Protein AF-A0A3P8SGK4-F1 (afdb_monomer)

Mean predicted aligned error: 14.38 Å

Nearest PDB structures (foldseek):
  2q98-assembly1_A  TM=7.853E-01  e=1.158E-07  Homo sapiens
  3nce-assembly1_A  TM=8.113E-01  e=1.775E-07  Homo sapiens
  1rw5-assembly1_A  TM=7.456E-01  e=7.557E-08  Homo sapiens
  7zg0-assembly1_A  TM=7.567E-01  e=1.637E-02  Mus musculus
  8d85-assembly1_D  TM=6.213E-01  e=1.754E-01  Homo sapiens

Sequence (255 aa):
MKQGKEAKTYIILKYREELGWLNYIFFSLSVWFAVLTLVYLNFSMRAGTVPICGYGQAECQVPSLADLFDRVIQQSSRMHGISSDLHSQFEQYFFPNKNLIGKRKCHTYGILTPDDKENAQRLGREELTEVILMLLGAWSDPLSQLYWSMSQDQNQDFNHYTSNKALEITDMVHELRDGVTKMAEKMKLEGVLGNTVGYVSPESLVPSSAFSFYKRGELDSVDHHDLLYCLRRDSNKVKNYLRILKCTTFPGLDC

Organism: Amphiprion percula (NCBI:txid161767)

pLDDT: mean 79.15, std 16.43, range [43.12, 98.5]

Secondary structure (DSSP, 8-state):
--HHHHHHHHHHHHHHHHHHHHHHHHHHHHHHHHHHHHHHHHHHHHS-------TTSS---PPPHHHHHHHHHHHHHHHHHHHHHHHHHHHHHH-TT----S-PPPGGGGS---SSHHHHHHS-HHHHHHHHHHHHHTTHHHHHHHHHHHHHSS-HHHHHHHHHHHHHHHHHHHHHHHHHHHHHHHHHHTTSS-TT-----TTTTS-GGGGGSS-SS---HHHHHHHHHHHHHHHHHHHHHHHHHHHHHSBTB--

Foldseek 3Di:
DPVVVVVVVVVVVVVVVVVVVVVVVVVVVVVVVVVVVVVVVVVVPVVDDDPPPPPDDDDPDDDDLLRLLVVLLVLLVVLLVLLVVLLVVLCCPPPVPDPPDDDQDDLCPVQDADPDLVVLLVQALVSLLLSLLQLLLLCLVLLVVLLVLLVPDPPPDSSVVRNVSSVVSNVSSVVSNVSSVVSVVVCVVVVVDDPPDPPPDSVNSHPPSSVPPDPPDNQDSVSSSSSSVNSSVSSVSSSSSSVSSSCSSDPPDDD

Solvent-accessible surface area (backbone atoms only — not comparable to full-atom values): 14724 Å² total; per-residue (Å²): 128,67,70,68,55,54,57,53,50,53,53,53,51,52,52,52,49,53,52,47,53,51,50,49,50,53,51,50,50,53,52,52,50,52,50,50,50,52,52,49,49,55,48,54,68,63,53,67,81,71,80,84,68,67,92,86,69,83,72,90,69,77,76,49,73,67,55,45,49,51,52,46,36,52,52,30,46,51,50,23,49,53,32,44,52,50,35,52,52,48,40,54,73,78,36,73,88,56,85,88,81,71,92,78,82,47,63,63,69,84,54,89,68,63,91,47,71,69,51,47,69,68,42,48,74,62,58,50,52,50,49,43,47,29,56,44,54,56,43,59,64,60,35,52,49,50,22,58,57,28,66,71,52,87,59,62,67,67,27,49,52,51,19,53,50,30,49,55,44,48,53,48,39,53,52,43,44,53,47,50,48,55,43,52,53,48,33,42,77,72,64,74,36,72,91,78,69,69,85,72,55,78,78,78,53,44,62,76,64,52,79,63,66,64,74,96,63,89,71,49,76,63,56,50,48,54,50,32,50,39,48,28,53,52,29,45,49,45,28,50,50,49,50,52,50,46,42,74,72,44,77,86,58,100,119

Structure (mmCIF, N/CA/C/O backbone):
data_AF-A0A3P8SGK4-F1
#
_entry.id   AF-A0A3P8SGK4-F1
#
loop_
_atom_site.group_PDB
_atom_site.id
_atom_site.type_symbol
_atom_site.label_atom_id
_atom_site.label_alt_id
_atom_site.label_comp_id
_atom_site.label_asym_id
_atom_site.label_entity_id
_atom_site.label_seq_id
_atom_site.pdbx_PDB_ins_code
_atom_site.Cartn_x
_atom_site.Cartn_y
_atom_site.Cartn_z
_atom_site.occupancy
_atom_site.B_iso_or_equiv
_atom_site.auth_seq_id
_atom_site.auth_comp_id
_atom_site.auth_asym_id
_atom_site.auth_atom_id
_atom_site.pdbx_PDB_model_num
ATOM 1 N N . MET A 1 1 ? 66.053 -39.653 38.392 1.00 53.72 1 MET A N 1
ATOM 2 C CA . MET A 1 1 ? 65.809 -38.374 37.672 1.00 53.72 1 MET A CA 1
ATOM 3 C C . MET A 1 1 ? 64.634 -38.404 36.671 1.00 53.72 1 MET A C 1
ATOM 5 O O . MET A 1 1 ? 64.214 -37.337 36.241 1.00 53.72 1 MET A O 1
ATOM 9 N N . LYS A 1 2 ? 64.075 -39.579 36.310 1.00 54.03 2 LYS A N 1
ATOM 10 C CA . LYS A 1 2 ? 62.980 -39.728 35.320 1.00 54.03 2 LYS A CA 1
ATOM 11 C C . LYS A 1 2 ? 61.571 -39.442 35.888 1.00 54.03 2 LYS A C 1
ATOM 13 O O . LYS A 1 2 ? 60.820 -38.699 35.272 1.00 54.03 2 LYS A O 1
ATOM 18 N N . GLN A 1 3 ? 61.269 -39.891 37.112 1.00 53.38 3 GLN A N 1
ATOM 19 C CA . GLN A 1 3 ? 59.959 -39.689 37.769 1.00 53.38 3 GLN A CA 1
ATOM 20 C C . GLN A 1 3 ? 59.586 -38.216 38.035 1.00 53.38 3 GLN A C 1
ATOM 22 O O . GLN A 1 3 ? 58.421 -37.845 37.948 1.00 53.38 3 GLN A O 1
ATOM 27 N N . GLY A 1 4 ? 60.563 -37.339 38.296 1.00 54.47 4 GLY A N 1
ATOM 28 C CA . GLY A 1 4 ? 60.297 -35.916 38.556 1.00 54.47 4 GLY A CA 1
ATOM 29 C C . GLY A 1 4 ? 59.892 -35.099 37.319 1.00 54.47 4 GLY A C 1
ATOM 30 O O . GLY A 1 4 ? 59.321 -34.020 37.468 1.00 54.47 4 GLY A O 1
ATOM 31 N N . LYS A 1 5 ? 60.175 -35.586 36.099 1.00 56.91 5 LYS A N 1
ATOM 32 C CA . LYS A 1 5 ? 59.770 -34.922 34.844 1.00 56.91 5 LYS A CA 1
ATOM 33 C C . LYS A 1 5 ? 58.332 -35.267 34.448 1.00 56.91 5 LYS A C 1
ATOM 35 O O . LYS A 1 5 ? 57.624 -34.398 33.943 1.00 56.91 5 LYS A O 1
ATOM 40 N N . GLU A 1 6 ? 57.881 -36.487 34.726 1.00 59.69 6 GLU A N 1
ATOM 41 C CA . GLU A 1 6 ? 56.509 -36.917 34.423 1.00 59.69 6 GLU A CA 1
ATOM 42 C C . GLU A 1 6 ? 55.485 -36.239 35.339 1.00 59.69 6 GLU A C 1
ATOM 44 O O . GLU A 1 6 ? 54.495 -35.702 34.847 1.00 59.69 6 GLU A O 1
ATOM 49 N N . ALA A 1 7 ? 55.778 -36.119 36.640 1.00 62.66 7 ALA A N 1
ATOM 50 C CA . ALA A 1 7 ? 54.913 -35.398 37.579 1.00 62.66 7 ALA A CA 1
ATOM 51 C C . ALA A 1 7 ? 54.751 -33.908 37.214 1.00 62.66 7 ALA A C 1
ATOM 53 O O . ALA A 1 7 ? 53.646 -33.372 37.253 1.00 62.66 7 ALA A O 1
ATOM 54 N N . LYS A 1 8 ? 55.835 -33.241 36.787 1.00 66.44 8 LYS A N 1
ATOM 55 C CA . LYS A 1 8 ? 55.774 -31.848 36.306 1.00 66.44 8 LYS A CA 1
ATOM 56 C C . LYS A 1 8 ? 54.948 -31.712 35.026 1.00 66.44 8 LYS A C 1
ATOM 58 O O . LYS A 1 8 ? 54.189 -30.759 34.899 1.00 66.44 8 LYS A O 1
ATOM 63 N N . THR A 1 9 ? 55.067 -32.666 34.104 1.00 69.31 9 THR A N 1
ATOM 64 C CA . THR A 1 9 ? 54.302 -32.665 32.847 1.00 69.31 9 THR A CA 1
ATOM 65 C C . THR 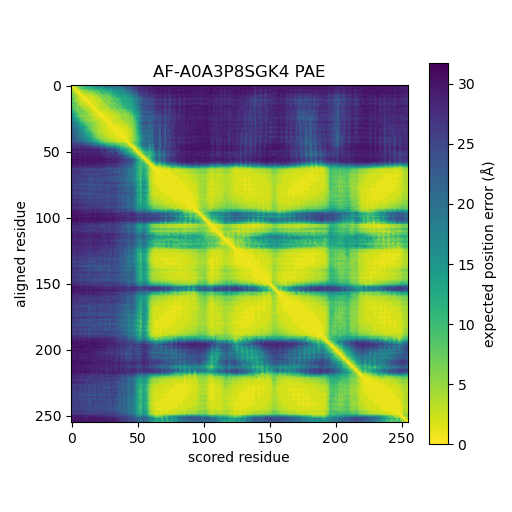A 1 9 ? 52.808 -32.858 33.113 1.00 69.31 9 THR A C 1
ATOM 67 O O . THR A 1 9 ? 51.994 -32.127 32.557 1.00 69.31 9 THR A O 1
ATOM 70 N N . TYR A 1 10 ? 52.447 -33.762 34.027 1.00 68.94 10 TYR A N 1
ATOM 71 C CA . TYR A 1 10 ? 51.058 -33.991 34.429 1.00 68.94 10 TYR A CA 1
ATOM 72 C C . TYR A 1 10 ? 50.419 -32.751 35.075 1.00 68.94 10 TYR A C 1
ATOM 74 O O . TYR A 1 10 ? 49.305 -32.373 34.721 1.00 68.94 10 TYR A O 1
ATOM 82 N N . ILE A 1 11 ? 51.144 -32.065 35.965 1.00 70.06 11 ILE A N 1
ATOM 83 C CA . ILE A 1 11 ? 50.664 -30.826 36.597 1.00 70.06 11 ILE A CA 1
ATOM 84 C C . ILE A 1 11 ? 50.449 -29.724 35.548 1.00 70.06 11 ILE A C 1
ATOM 86 O O . ILE A 1 11 ? 49.415 -29.063 35.565 1.00 70.06 11 ILE A O 1
ATOM 90 N N . ILE A 1 12 ? 51.376 -29.552 34.600 1.00 68.38 12 ILE A N 1
ATOM 91 C CA . ILE A 1 12 ? 51.250 -28.548 33.528 1.00 68.38 12 ILE A CA 1
ATOM 92 C C . ILE A 1 12 ? 50.050 -28.845 32.616 1.00 68.38 12 ILE A C 1
ATOM 94 O O . ILE A 1 12 ? 49.331 -27.922 32.236 1.00 68.38 12 ILE A O 1
ATOM 98 N N . LEU A 1 13 ? 49.815 -30.117 32.276 1.00 67.06 13 LEU A N 1
ATOM 99 C CA . LEU A 1 13 ? 48.664 -30.522 31.464 1.00 67.06 13 LEU A CA 1
ATOM 100 C C . LEU A 1 13 ? 47.342 -30.268 32.194 1.00 67.06 13 LEU A C 1
ATOM 102 O O . LEU A 1 13 ? 46.433 -29.697 31.597 1.00 67.06 13 LEU A O 1
ATOM 106 N N . LYS A 1 14 ? 47.272 -30.581 33.493 1.00 70.56 14 LYS A N 1
ATOM 107 C CA . LYS A 1 14 ? 46.086 -30.316 34.316 1.00 70.56 14 LYS A CA 1
ATOM 108 C C . LYS A 1 14 ? 45.784 -28.817 34.442 1.00 70.56 14 LYS A C 1
ATOM 110 O O . LYS A 1 14 ? 44.643 -28.408 34.267 1.00 70.56 14 LYS A O 1
ATOM 115 N N . TYR A 1 15 ? 46.803 -27.981 34.659 1.00 67.00 15 TYR A N 1
ATOM 116 C CA . TYR A 1 15 ? 46.635 -26.521 34.682 1.00 67.00 15 TYR A CA 1
ATOM 117 C C . TYR A 1 15 ? 46.195 -25.956 33.325 1.00 67.00 15 TYR A C 1
ATOM 119 O O . TYR A 1 15 ? 45.381 -25.038 33.276 1.00 67.00 15 TYR A O 1
ATOM 127 N N . ARG A 1 16 ? 46.713 -26.495 32.213 1.00 65.75 16 ARG A N 1
ATOM 128 C CA . ARG A 1 16 ? 46.294 -26.097 30.861 1.00 65.75 16 ARG A CA 1
ATOM 129 C C . ARG A 1 16 ? 44.830 -26.455 30.597 1.00 65.75 16 ARG A C 1
ATOM 131 O O . ARG A 1 16 ? 44.131 -25.673 29.961 1.00 65.75 16 ARG A O 1
ATOM 138 N N . GLU A 1 17 ? 44.384 -27.607 31.080 1.00 69.44 17 GLU A N 1
ATOM 139 C CA . GLU A 1 17 ? 42.995 -28.044 30.968 1.00 69.44 17 GLU A CA 1
ATOM 140 C C . GLU A 1 17 ? 42.067 -27.147 31.799 1.00 69.44 17 GLU A C 1
ATOM 142 O O . GLU A 1 17 ? 41.116 -26.596 31.250 1.00 69.44 17 GLU A O 1
ATOM 147 N N . GLU A 1 18 ? 42.390 -26.883 33.071 1.00 73.44 18 GLU A N 1
ATOM 148 C CA . GLU A 1 18 ? 41.611 -25.973 33.930 1.00 73.44 18 GLU A CA 1
ATOM 149 C C . GLU A 1 18 ? 41.540 -24.540 33.373 1.00 73.44 18 GLU A C 1
ATOM 151 O O . GLU A 1 18 ? 40.468 -23.935 33.361 1.00 73.44 18 GLU A O 1
ATOM 156 N N . LEU A 1 19 ? 42.639 -24.011 32.824 1.00 72.25 19 LEU A N 1
ATOM 157 C CA . LEU A 1 19 ? 42.636 -22.721 32.121 1.00 72.25 19 LEU A CA 1
ATOM 158 C C . LEU A 1 19 ? 41.774 -22.750 30.849 1.00 72.25 19 LEU A C 1
ATOM 160 O O . LEU A 1 19 ? 41.150 -21.746 30.509 1.00 72.25 19 LEU A O 1
ATOM 164 N N . GLY A 1 20 ? 41.714 -23.888 30.153 1.00 75.19 20 GLY A N 1
ATOM 165 C CA . GLY A 1 20 ? 40.830 -24.099 29.007 1.00 75.19 20 GLY A CA 1
ATOM 166 C C . GLY A 1 20 ? 39.353 -24.036 29.395 1.00 75.19 20 GLY A C 1
ATOM 167 O O . GLY A 1 20 ? 38.586 -23.317 28.755 1.00 75.19 20 GLY A O 1
ATOM 168 N N . TRP A 1 21 ? 38.970 -24.711 30.483 1.00 73.50 21 TRP A N 1
ATOM 169 C CA . TRP A 1 21 ? 37.609 -24.662 31.028 1.00 73.50 21 TRP A CA 1
ATOM 170 C C . TRP A 1 21 ? 37.228 -23.257 31.498 1.00 73.50 21 TRP A C 1
ATOM 172 O O . TRP A 1 21 ? 36.139 -22.784 31.181 1.00 73.50 21 TRP A O 1
ATOM 182 N N . LEU A 1 22 ? 38.135 -22.554 32.185 1.00 76.75 22 LEU A N 1
ATOM 183 C CA . LEU A 1 22 ? 37.910 -21.167 32.596 1.00 76.75 22 LEU A CA 1
ATOM 184 C C . LEU A 1 22 ? 37.708 -20.253 31.381 1.00 76.75 22 LEU A C 1
ATOM 186 O O . LEU A 1 22 ? 36.720 -19.526 31.330 1.00 76.75 22 LEU A O 1
ATOM 190 N N . ASN A 1 23 ? 38.574 -20.336 30.366 1.00 74.38 23 ASN A N 1
ATOM 191 C CA . ASN A 1 23 ? 38.434 -19.547 29.138 1.00 74.38 23 ASN A CA 1
ATOM 192 C C . ASN A 1 23 ? 37.138 -19.862 28.379 1.00 74.38 23 ASN A C 1
ATOM 194 O O . ASN A 1 23 ? 36.495 -18.946 27.871 1.00 74.38 23 ASN A O 1
ATOM 198 N N . TYR A 1 24 ? 36.723 -21.130 28.333 1.00 78.44 24 TYR A N 1
ATOM 199 C CA . TYR A 1 24 ? 35.456 -21.532 27.724 1.00 78.44 24 TYR A CA 1
ATOM 200 C C . TYR A 1 24 ? 34.251 -20.948 28.473 1.00 78.44 24 TYR A C 1
ATOM 202 O O . TYR A 1 24 ? 33.328 -20.427 27.851 1.00 78.44 24 TYR A O 1
ATOM 210 N N . ILE A 1 25 ? 34.278 -20.968 29.809 1.00 80.38 25 ILE A N 1
ATOM 211 C CA . ILE A 1 25 ? 33.229 -20.375 30.649 1.00 80.38 25 ILE A CA 1
ATOM 212 C C . ILE A 1 25 ? 33.178 -18.853 30.460 1.00 80.38 25 ILE A C 1
ATOM 214 O O . ILE A 1 25 ? 32.091 -18.310 30.268 1.00 80.38 25 ILE A O 1
ATOM 218 N N . PHE A 1 26 ? 34.325 -18.165 30.443 1.00 79.06 26 PHE A N 1
ATOM 219 C CA . PHE A 1 26 ? 34.395 -16.723 30.175 1.00 79.06 26 PHE A CA 1
ATOM 220 C C . PHE A 1 26 ? 33.888 -16.366 28.769 1.00 79.06 26 PHE A C 1
ATOM 222 O O . PHE A 1 26 ? 33.125 -15.409 28.607 1.00 79.06 26 PHE A O 1
ATOM 229 N N . PHE A 1 27 ? 34.259 -17.147 27.752 1.00 77.56 27 PHE A N 1
ATOM 230 C CA . PHE A 1 27 ? 33.775 -16.956 26.386 1.00 77.56 27 PHE A CA 1
ATOM 231 C C . PHE A 1 27 ? 32.263 -17.193 26.288 1.00 77.56 27 PHE A C 1
ATOM 233 O O . PHE A 1 27 ? 31.540 -16.365 25.744 1.00 77.56 27 PHE A O 1
ATOM 240 N N . SER A 1 28 ? 31.755 -18.261 26.905 1.00 83.12 28 SER A N 1
ATOM 241 C CA . SER A 1 28 ? 30.318 -18.525 26.975 1.00 83.12 28 SER A CA 1
ATOM 242 C C . SER A 1 28 ? 29.581 -17.375 27.668 1.00 83.12 28 SER A C 1
ATOM 244 O O . SER A 1 28 ? 28.656 -16.810 27.096 1.00 83.12 28 SER A O 1
ATOM 246 N N . LEU A 1 29 ? 30.014 -16.960 28.861 1.00 86.12 29 LEU A N 1
ATOM 247 C CA . LEU A 1 29 ? 29.394 -15.852 29.596 1.00 86.12 29 LEU A CA 1
ATOM 248 C C . LEU A 1 29 ? 29.367 -14.562 28.771 1.00 86.12 29 LEU A C 1
ATOM 250 O O . LEU A 1 29 ? 28.320 -13.931 28.684 1.00 86.12 29 LEU A O 1
ATOM 254 N N . SER A 1 30 ? 30.475 -14.188 28.129 1.00 83.19 30 SER A N 1
ATOM 255 C CA . SER A 1 30 ? 30.534 -12.976 27.295 1.00 83.19 30 SER A CA 1
ATOM 256 C C . SER A 1 30 ? 29.597 -13.029 26.083 1.00 83.19 30 SER A C 1
ATOM 258 O O . SER A 1 30 ? 28.941 -12.029 25.791 1.00 83.19 30 SER A O 1
ATOM 260 N N . VAL A 1 31 ? 29.449 -14.190 25.435 1.00 88.69 31 VAL A N 1
ATOM 261 C CA . VAL A 1 31 ? 28.455 -14.396 24.366 1.00 88.69 31 VAL A CA 1
ATOM 262 C C . VAL A 1 31 ? 27.032 -14.249 24.907 1.00 88.69 31 VAL A C 1
ATOM 264 O O . VAL A 1 31 ? 26.224 -13.542 24.311 1.00 88.69 31 VAL A O 1
ATOM 267 N N . TRP A 1 32 ? 26.724 -14.849 26.058 1.00 89.75 32 TRP A N 1
ATOM 268 C CA . TRP A 1 32 ? 25.407 -14.720 26.690 1.00 89.75 32 TRP A CA 1
ATOM 269 C C . TRP A 1 32 ? 25.099 -13.277 27.103 1.00 89.75 32 TRP A C 1
ATOM 271 O O . TRP A 1 32 ? 23.981 -12.815 26.882 1.00 89.75 32 TRP A O 1
ATOM 281 N N . PHE A 1 33 ? 26.082 -12.537 27.627 1.00 89.75 33 PHE A N 1
ATOM 282 C CA . PHE A 1 33 ? 25.941 -11.107 27.906 1.00 89.75 33 PHE A CA 1
ATOM 283 C C . PHE A 1 33 ? 25.691 -10.303 26.629 1.00 89.75 33 PHE A C 1
ATOM 285 O O . PHE A 1 33 ? 24.806 -9.456 26.635 1.00 89.75 33 PHE A O 1
ATOM 292 N N . ALA A 1 34 ? 26.403 -10.586 25.535 1.00 88.62 34 ALA A N 1
ATOM 293 C CA . ALA A 1 34 ? 26.185 -9.920 24.251 1.00 88.62 34 ALA A CA 1
ATOM 294 C C . ALA A 1 34 ? 24.790 -10.214 23.668 1.00 88.62 34 ALA A C 1
ATOM 296 O O . ALA A 1 34 ? 24.133 -9.326 23.132 1.00 88.62 34 ALA A O 1
ATOM 297 N N . VAL A 1 35 ? 24.297 -11.447 23.803 1.00 90.12 35 VAL A N 1
ATOM 298 C CA . VAL A 1 35 ? 22.931 -11.803 23.391 1.00 90.12 35 VAL A CA 1
ATOM 299 C C . VAL A 1 35 ? 21.903 -11.088 24.268 1.00 90.12 35 VAL A C 1
ATOM 301 O O . VAL A 1 35 ? 20.961 -10.505 23.740 1.00 90.12 35 VAL A O 1
ATOM 304 N N . LEU A 1 36 ? 22.093 -11.066 25.589 1.00 89.00 36 LEU A N 1
ATOM 305 C CA . LEU A 1 36 ? 21.220 -10.346 26.521 1.00 89.00 36 LEU A CA 1
ATOM 306 C C . LEU A 1 36 ? 21.192 -8.843 26.244 1.00 89.00 36 LEU A C 1
ATOM 308 O O . LEU A 1 36 ? 20.114 -8.254 26.259 1.00 89.00 36 LEU A O 1
ATOM 312 N N . THR A 1 37 ? 22.336 -8.221 25.953 1.00 85.81 37 THR A N 1
ATOM 313 C CA . THR A 1 37 ? 22.382 -6.799 25.592 1.00 85.81 37 THR A CA 1
ATOM 314 C C . THR A 1 37 ? 21.718 -6.546 24.246 1.00 85.81 37 THR A C 1
ATOM 316 O O . THR A 1 37 ? 20.966 -5.586 24.139 1.00 85.81 37 THR A O 1
ATOM 319 N N . LEU A 1 38 ? 21.898 -7.409 23.243 1.00 83.94 38 LEU A N 1
ATOM 320 C CA . LEU A 1 38 ? 21.195 -7.291 21.960 1.00 83.94 38 LEU A CA 1
ATOM 321 C C . LEU A 1 38 ? 19.681 -7.478 22.104 1.00 83.94 38 LEU A C 1
ATOM 323 O O . LEU A 1 38 ? 18.915 -6.748 21.477 1.00 83.94 38 LEU A O 1
ATOM 327 N N . VAL A 1 39 ? 19.229 -8.417 22.937 1.00 84.69 39 VAL A N 1
ATOM 328 C CA . VAL A 1 39 ? 17.804 -8.608 23.247 1.00 84.69 39 VAL A CA 1
ATOM 329 C C . VAL A 1 39 ? 17.260 -7.394 23.998 1.00 84.69 39 VAL A C 1
ATOM 331 O O . VAL A 1 39 ? 16.200 -6.889 23.639 1.00 84.69 39 VAL A O 1
ATOM 334 N N . TYR A 1 40 ? 17.998 -6.875 24.981 1.00 81.50 40 TYR A N 1
ATOM 335 C CA . TYR A 1 40 ? 17.629 -5.672 25.725 1.00 81.50 40 TYR A CA 1
ATOM 336 C C . TYR A 1 40 ? 17.587 -4.422 24.839 1.00 81.50 40 TYR A C 1
ATOM 338 O O . TYR A 1 40 ? 16.663 -3.625 24.963 1.00 81.50 40 TYR A O 1
ATOM 346 N N . LEU A 1 41 ? 18.540 -4.253 23.919 1.00 76.62 41 LEU A N 1
ATOM 347 C CA . LEU A 1 41 ? 18.557 -3.151 22.956 1.00 76.62 41 LEU A CA 1
ATOM 348 C C . LEU A 1 41 ? 17.403 -3.273 21.958 1.00 76.62 41 LEU A C 1
ATOM 350 O O . LEU A 1 41 ? 16.699 -2.294 21.742 1.00 76.62 41 LEU A O 1
ATOM 354 N N . ASN A 1 42 ? 17.132 -4.467 21.421 1.00 70.56 42 ASN A N 1
ATOM 355 C CA . ASN A 1 42 ? 15.961 -4.701 20.568 1.00 70.56 42 ASN A CA 1
ATOM 356 C C . ASN A 1 42 ? 14.648 -4.439 21.317 1.00 70.56 42 ASN A C 1
ATOM 358 O O . ASN A 1 42 ? 13.726 -3.844 20.765 1.00 70.56 42 ASN A O 1
ATOM 362 N N . PHE A 1 43 ? 14.564 -4.838 22.587 1.00 65.75 43 PHE A N 1
ATOM 363 C CA . PHE A 1 43 ? 13.410 -4.557 23.436 1.00 65.75 43 PHE A CA 1
ATOM 364 C C . PHE A 1 43 ? 13.283 -3.060 23.756 1.00 65.75 43 PHE A C 1
ATOM 366 O O . PHE A 1 43 ? 12.183 -2.520 23.705 1.00 65.75 43 PHE A O 1
ATOM 373 N N . SER A 1 44 ? 14.397 -2.367 24.001 1.00 58.19 44 SER A N 1
ATOM 374 C CA . SER A 1 44 ? 14.429 -0.918 24.248 1.00 58.19 44 SER A CA 1
ATOM 375 C C . SER A 1 44 ? 14.053 -0.114 23.005 1.00 58.19 44 SER A C 1
ATOM 377 O O . SER A 1 44 ? 13.379 0.897 23.127 1.00 58.19 44 SER A O 1
ATOM 379 N N . MET A 1 45 ? 14.414 -0.585 21.808 1.00 55.69 45 MET A N 1
ATOM 380 C CA . MET A 1 45 ? 13.957 -0.002 20.539 1.00 55.69 45 MET A CA 1
ATOM 381 C C . MET A 1 45 ? 12.465 -0.267 20.282 1.00 55.69 45 MET A C 1
ATOM 383 O O . MET A 1 45 ? 11.824 0.471 19.538 1.00 55.69 45 MET A O 1
ATOM 387 N N . ARG A 1 46 ? 11.899 -1.314 20.900 1.00 56.12 46 ARG A N 1
ATOM 388 C CA . ARG A 1 46 ? 10.472 -1.662 20.828 1.00 56.12 46 ARG A CA 1
ATOM 389 C C . ARG A 1 46 ? 9.630 -0.957 21.898 1.00 56.12 46 ARG A C 1
ATOM 391 O O . ARG A 1 46 ? 8.418 -0.841 21.730 1.00 56.12 46 ARG A O 1
ATOM 398 N N . ALA A 1 47 ? 10.252 -0.456 22.967 1.00 49.41 47 ALA A N 1
ATOM 399 C CA . ALA A 1 47 ? 9.646 0.519 23.864 1.00 49.41 47 ALA A CA 1
ATOM 400 C C . ALA A 1 47 ? 9.555 1.847 23.102 1.00 49.41 47 ALA A C 1
ATOM 402 O O . ALA A 1 47 ? 10.550 2.541 22.918 1.00 49.41 47 ALA A O 1
ATOM 403 N N . GLY A 1 48 ? 8.364 2.121 22.566 1.00 48.91 48 GLY A N 1
ATOM 404 C CA . GLY A 1 48 ? 8.121 3.169 21.583 1.00 48.91 48 GLY A CA 1
ATOM 405 C C . GLY A 1 48 ? 8.796 4.497 21.912 1.00 48.91 48 GLY A C 1
ATOM 406 O O . GLY A 1 48 ? 8.797 4.955 23.054 1.00 48.91 48 GLY A O 1
ATOM 407 N N . THR A 1 49 ? 9.336 5.136 20.876 1.00 43.34 49 THR A N 1
ATOM 408 C CA . THR A 1 49 ? 9.710 6.544 20.928 1.00 43.34 49 THR A CA 1
ATOM 409 C C . THR A 1 49 ? 8.520 7.333 21.468 1.00 43.34 49 THR A C 1
ATOM 411 O O . THR A 1 49 ? 7.500 7.474 20.788 1.00 43.34 49 THR A O 1
ATOM 414 N N . VAL A 1 50 ? 8.638 7.835 22.698 1.00 47.19 50 VAL A N 1
ATOM 415 C CA . VAL A 1 50 ? 7.784 8.923 23.172 1.00 47.19 50 VAL A CA 1
ATOM 416 C C . VAL A 1 50 ? 7.947 10.046 22.145 1.00 47.19 50 VAL A C 1
ATOM 418 O O . VAL A 1 50 ? 9.090 10.341 21.778 1.00 47.19 50 VAL A O 1
ATOM 421 N N . PRO A 1 51 ? 6.861 10.636 21.619 1.00 47.28 51 PRO A N 1
ATOM 422 C CA . PRO A 1 51 ? 6.990 11.750 20.695 1.00 47.28 51 PRO A CA 1
ATOM 423 C C . PRO A 1 51 ? 7.870 12.817 21.347 1.00 47.28 51 PRO A C 1
ATOM 425 O O . PRO A 1 51 ? 7.587 13.274 22.456 1.00 47.28 51 PRO A O 1
ATOM 428 N N . ILE A 1 52 ? 8.965 13.182 20.675 1.00 43.88 52 ILE A N 1
ATOM 429 C CA . ILE A 1 52 ? 9.779 14.333 21.057 1.00 43.88 52 ILE A CA 1
ATOM 430 C C . ILE A 1 52 ? 8.899 15.551 20.790 1.00 43.88 52 ILE A C 1
ATOM 432 O O . ILE A 1 52 ? 8.847 16.081 19.683 1.00 43.88 52 ILE A O 1
ATOM 436 N N . CYS A 1 53 ? 8.121 15.933 21.798 1.00 54.81 53 CYS A N 1
ATOM 437 C CA . CYS A 1 53 ? 7.310 17.131 21.759 1.00 54.81 53 CYS A CA 1
ATOM 438 C C . CYS A 1 53 ? 8.262 18.335 21.809 1.00 54.81 53 CYS A C 1
ATOM 440 O O . CYS A 1 53 ? 9.071 18.471 22.729 1.00 54.81 53 CYS A O 1
ATOM 442 N N . GLY A 1 54 ? 8.219 19.167 20.764 1.00 45.34 54 GLY A N 1
ATOM 443 C CA . GLY A 1 54 ? 9.007 20.391 20.687 1.00 45.34 54 GLY A CA 1
ATOM 444 C C . GLY A 1 54 ? 8.701 21.279 21.889 1.00 45.34 54 GLY A C 1
ATOM 445 O O . GLY A 1 54 ? 7.539 21.497 22.229 1.00 45.34 54 GLY A O 1
ATOM 446 N N . TYR A 1 55 ? 9.746 21.773 22.551 1.00 46.59 55 TYR A N 1
ATOM 447 C CA . TYR A 1 55 ? 9.613 22.749 23.628 1.00 46.59 55 TYR A CA 1
ATOM 448 C C . TYR A 1 55 ? 8.841 23.974 23.103 1.00 46.59 55 TYR A C 1
ATOM 450 O O . TYR A 1 55 ? 9.397 24.759 22.338 1.00 46.59 55 TYR A O 1
ATOM 458 N N . GLY A 1 56 ? 7.573 24.142 23.501 1.00 52.38 56 GLY A N 1
ATOM 459 C CA . GLY A 1 56 ? 6.873 25.426 23.355 1.00 52.38 56 GLY A CA 1
ATOM 460 C C . GLY A 1 56 ? 5.450 25.454 22.787 1.00 52.38 56 GLY A C 1
ATOM 461 O O . GLY A 1 56 ? 4.937 26.559 22.636 1.00 52.38 56 GLY A O 1
ATOM 462 N N . GLN A 1 57 ? 4.771 24.335 22.507 1.00 43.12 57 GLN A N 1
ATOM 463 C CA . GLN A 1 57 ? 3.331 24.368 22.185 1.00 43.12 57 GLN A CA 1
ATOM 464 C C . GLN A 1 57 ? 2.529 23.324 22.973 1.00 43.12 57 GLN A C 1
ATOM 466 O O . GLN A 1 57 ? 3.020 22.240 23.273 1.00 43.12 57 GLN A O 1
ATOM 471 N N . ALA A 1 58 ? 1.327 23.747 23.377 1.00 52.69 58 ALA A N 1
ATOM 472 C CA . ALA A 1 58 ? 0.398 23.112 24.307 1.00 52.69 58 ALA A CA 1
ATOM 473 C C . ALA A 1 58 ? 0.203 21.610 24.067 1.00 52.69 58 ALA A C 1
ATOM 475 O O . ALA A 1 58 ? 0.028 21.224 22.923 1.00 52.69 58 ALA A O 1
ATOM 476 N N . GLU A 1 59 ? 0.198 20.840 25.165 1.00 50.69 59 GLU A N 1
ATOM 477 C CA . GLU A 1 59 ? -0.158 19.417 25.298 1.00 50.69 59 GLU A CA 1
ATOM 478 C C . GLU A 1 59 ? 0.323 18.493 24.171 1.00 50.69 59 GLU A C 1
ATOM 480 O O . GLU A 1 59 ? -0.062 18.601 23.015 1.00 50.69 59 GLU A O 1
ATOM 485 N N . CYS A 1 60 ? 1.109 17.478 24.524 1.00 58.69 60 CYS A N 1
ATOM 486 C CA . CYS A 1 60 ? 1.416 16.367 23.628 1.00 58.69 60 CYS A CA 1
ATOM 487 C C . CYS A 1 60 ? 0.102 15.587 23.373 1.00 58.69 60 CYS A C 1
ATOM 489 O O . CYS A 1 60 ? -0.191 14.600 24.048 1.00 58.69 60 CYS A O 1
ATOM 491 N N . GLN A 1 61 ? -0.753 16.106 22.487 1.00 67.75 61 GLN A N 1
ATOM 492 C CA . GLN A 1 61 ? -2.089 15.586 22.239 1.00 67.75 61 GLN A CA 1
ATOM 493 C C . GLN A 1 61 ? -1.936 14.255 21.519 1.00 67.75 61 GLN A C 1
ATOM 495 O O . GLN A 1 61 ? -1.430 14.174 20.397 1.00 67.75 61 GLN A O 1
ATOM 500 N N . VAL A 1 62 ? -2.353 13.189 22.197 1.00 78.50 62 VAL A N 1
ATOM 501 C CA . VAL A 1 62 ? -2.468 11.869 21.587 1.00 78.50 62 VAL A CA 1
ATOM 502 C C . VAL A 1 62 ? -3.430 12.008 20.403 1.00 78.50 62 VAL A C 1
ATOM 504 O O . VAL A 1 62 ? -4.558 12.454 20.618 1.00 78.50 62 VAL A O 1
ATOM 507 N N . PRO A 1 63 ? -3.020 11.654 19.169 1.00 87.12 63 PRO A N 1
ATOM 508 C CA . PRO A 1 63 ? -3.863 11.846 17.996 1.00 87.12 63 PRO A CA 1
ATOM 509 C C . PRO A 1 63 ? -5.205 11.128 18.174 1.00 87.12 63 PRO A C 1
ATOM 511 O O . PRO A 1 63 ? -5.260 9.992 18.674 1.00 87.12 63 PRO A O 1
ATOM 514 N N . SER A 1 64 ? -6.290 11.795 17.774 1.00 92.06 64 SER A N 1
ATOM 515 C CA . SER A 1 64 ? -7.616 11.180 17.741 1.00 92.06 64 SER A CA 1
ATOM 516 C C . SER A 1 64 ? -7.664 10.089 16.669 1.00 92.06 64 SER A C 1
ATOM 518 O O . SER A 1 64 ? -6.800 10.009 15.792 1.00 92.06 64 SER A O 1
ATOM 520 N N . LEU A 1 65 ? -8.653 9.193 16.739 1.00 92.94 65 LEU A N 1
ATOM 521 C CA . LEU A 1 65 ? -8.770 8.129 15.742 1.00 92.94 65 LEU A CA 1
ATOM 522 C C . LEU A 1 65 ? -9.051 8.721 14.350 1.00 92.94 65 LEU A C 1
ATOM 524 O O . LEU A 1 65 ? -8.491 8.250 13.363 1.00 92.94 65 LEU A O 1
ATOM 528 N N . ALA A 1 66 ? -9.830 9.804 14.283 1.00 92.56 66 ALA A N 1
ATOM 529 C CA . ALA A 1 66 ? -10.051 10.561 13.055 1.00 92.56 66 ALA A CA 1
ATOM 530 C C . ALA A 1 66 ? -8.739 11.136 12.484 1.00 92.56 66 ALA A C 1
ATOM 532 O O . ALA A 1 66 ? -8.483 10.961 11.293 1.00 92.56 66 ALA A O 1
ATOM 533 N N . ASP A 1 67 ? -7.869 11.707 13.329 1.00 93.00 67 ASP A N 1
ATOM 534 C CA . ASP A 1 67 ? -6.561 12.222 12.890 1.00 93.00 67 ASP A CA 1
ATOM 535 C C . ASP A 1 67 ? -5.669 11.114 12.319 1.00 93.00 67 ASP A C 1
ATOM 537 O O . ASP A 1 67 ? -4.945 11.334 11.346 1.00 93.00 67 ASP A O 1
ATOM 541 N N . LEU A 1 68 ? -5.702 9.913 12.912 1.00 95.31 68 LEU A N 1
ATOM 542 C CA . LEU A 1 68 ? -4.966 8.765 12.378 1.00 95.31 68 LEU A CA 1
ATOM 543 C C . LEU A 1 68 ? -5.490 8.370 10.997 1.00 95.31 68 LEU A C 1
ATOM 545 O O . LEU A 1 68 ? -4.678 8.195 10.089 1.00 95.31 68 LEU A O 1
ATOM 549 N N . PHE A 1 69 ? -6.815 8.289 10.824 1.00 95.94 69 PHE A N 1
ATOM 550 C CA . PHE A 1 69 ? -7.426 8.032 9.518 1.00 95.94 69 PHE A CA 1
ATOM 551 C C . PHE A 1 69 ? -6.995 9.067 8.479 1.00 95.94 69 PHE A C 1
ATOM 553 O O . PHE A 1 69 ? -6.591 8.691 7.380 1.00 95.94 69 PHE A O 1
ATOM 560 N N . ASP A 1 70 ? -7.042 10.355 8.818 1.00 95.25 70 ASP A N 1
ATOM 561 C CA . ASP A 1 70 ? -6.673 11.425 7.889 1.00 95.25 70 ASP A CA 1
ATOM 562 C C . ASP A 1 70 ? -5.212 11.334 7.454 1.00 95.25 70 ASP A C 1
ATOM 564 O O . ASP A 1 70 ? -4.920 11.416 6.258 1.00 95.25 70 ASP A O 1
ATOM 568 N N . ARG A 1 71 ? -4.300 11.049 8.388 1.00 96.38 71 ARG A N 1
ATOM 569 C CA . ARG A 1 71 ? -2.875 10.862 8.078 1.00 96.38 71 ARG A CA 1
ATOM 570 C C . ARG A 1 71 ? -2.637 9.664 7.157 1.00 96.38 71 ARG A C 1
ATOM 572 O O . ARG A 1 71 ? -1.945 9.808 6.149 1.00 96.38 71 ARG A O 1
ATOM 579 N N . VAL A 1 72 ? -3.223 8.496 7.446 1.00 97.56 72 VAL A N 1
ATOM 580 C CA . VAL A 1 72 ? -3.016 7.302 6.598 1.00 97.56 72 VAL A CA 1
ATOM 581 C C . VAL A 1 72 ? -3.716 7.426 5.238 1.00 97.56 72 VAL A C 1
ATOM 583 O O . VAL A 1 72 ? -3.191 6.958 4.225 1.00 97.56 72 VAL A O 1
ATOM 586 N N . ILE A 1 73 ? -4.867 8.103 5.160 1.00 97.56 73 ILE A N 1
ATOM 587 C CA . ILE A 1 73 ? -5.550 8.392 3.887 1.00 97.56 73 ILE A CA 1
ATOM 588 C C . ILE A 1 73 ? -4.728 9.373 3.049 1.00 97.56 73 ILE A C 1
ATOM 590 O O . ILE A 1 73 ? -4.564 9.163 1.846 1.00 97.56 73 ILE A O 1
ATOM 594 N N . GLN A 1 74 ? -4.179 10.422 3.662 1.00 97.62 74 GLN A N 1
ATOM 595 C CA . GLN A 1 74 ? -3.320 11.377 2.968 1.00 97.62 74 GLN A CA 1
ATOM 596 C C . GLN A 1 74 ? -2.066 10.687 2.417 1.00 97.62 74 GLN A C 1
ATOM 598 O O . GLN A 1 74 ? -1.762 10.817 1.228 1.00 97.62 74 GLN A O 1
ATOM 603 N N . GLN A 1 75 ? -1.386 9.897 3.250 1.00 98.06 75 GLN A N 1
ATOM 604 C CA . GLN A 1 75 ? -0.164 9.191 2.864 1.00 98.06 75 GLN A CA 1
ATOM 605 C C . GLN A 1 75 ? -0.437 8.139 1.773 1.00 98.06 75 GLN A C 1
ATOM 607 O O . GLN A 1 75 ? 0.293 8.063 0.785 1.00 98.06 75 GLN A O 1
ATOM 612 N N . SER A 1 76 ? -1.542 7.389 1.864 1.00 98.44 76 SER A N 1
ATOM 613 C CA . SER A 1 76 ? -1.921 6.408 0.832 1.00 98.44 76 SER A CA 1
ATOM 614 C C . SER A 1 76 ? -2.344 7.071 -0.478 1.00 98.44 76 SER A C 1
ATOM 616 O O . SER A 1 76 ? -2.054 6.549 -1.555 1.00 98.44 76 SER A O 1
ATOM 618 N N . SER A 1 77 ? -2.969 8.251 -0.415 1.00 98.25 77 SER A N 1
ATOM 619 C CA . SER A 1 77 ? -3.273 9.054 -1.600 1.00 98.25 77 SER A CA 1
ATOM 620 C C . SER A 1 77 ? -2.000 9.537 -2.297 1.00 98.25 77 SER A C 1
ATOM 622 O O . SER A 1 77 ? -1.936 9.488 -3.527 1.00 98.25 77 SER A O 1
ATOM 624 N N . ARG A 1 78 ? -0.978 9.956 -1.537 1.00 98.38 78 ARG A N 1
ATOM 625 C CA . ARG A 1 78 ? 0.335 10.336 -2.083 1.00 98.38 78 ARG A CA 1
ATOM 626 C C . ARG A 1 78 ? 1.035 9.142 -2.735 1.00 98.38 78 ARG A C 1
ATOM 628 O O . ARG A 1 78 ? 1.443 9.250 -3.888 1.00 98.38 78 ARG A O 1
ATOM 635 N N . MET A 1 79 ? 1.097 8.001 -2.046 1.00 98.25 79 MET A N 1
ATOM 636 C CA . MET A 1 79 ? 1.661 6.757 -2.587 1.00 98.25 79 MET A CA 1
ATOM 637 C C . MET A 1 79 ? 0.979 6.358 -3.903 1.00 98.25 79 MET A C 1
ATOM 639 O O . MET A 1 79 ? 1.643 6.036 -4.889 1.00 98.25 79 MET A O 1
ATOM 643 N N . HIS A 1 80 ? -0.354 6.424 -3.943 1.00 98.50 80 HIS A N 1
ATOM 644 C CA . HIS A 1 80 ? -1.107 6.139 -5.156 1.00 98.50 80 HIS A CA 1
ATOM 645 C C . HIS A 1 80 ? -0.781 7.116 -6.295 1.00 98.50 80 HIS A C 1
ATOM 647 O O . HIS A 1 80 ? -0.576 6.662 -7.421 1.00 98.50 80 HIS A O 1
ATOM 653 N N . GLY A 1 81 ? -0.678 8.418 -6.006 1.00 98.31 81 GLY A N 1
ATOM 654 C CA . GLY A 1 81 ? -0.265 9.430 -6.984 1.00 98.31 81 GLY A CA 1
ATOM 655 C C . GLY A 1 81 ? 1.073 9.082 -7.636 1.00 98.31 81 GLY A C 1
ATOM 656 O O . GLY A 1 81 ? 1.135 8.918 -8.851 1.00 98.31 81 GLY A O 1
ATOM 657 N N . ILE A 1 82 ? 2.102 8.816 -6.826 1.00 97.88 82 ILE A N 1
ATOM 658 C CA . ILE A 1 82 ? 3.438 8.456 -7.329 1.00 97.88 82 ILE A CA 1
ATOM 659 C C . ILE A 1 82 ? 3.391 7.159 -8.149 1.00 97.88 82 ILE A C 1
ATOM 661 O O . ILE A 1 82 ? 3.981 7.090 -9.224 1.00 97.88 82 ILE A O 1
ATOM 665 N N . SER A 1 83 ? 2.656 6.138 -7.693 1.00 97.81 83 SER A N 1
ATOM 666 C CA . SER A 1 83 ? 2.519 4.885 -8.454 1.00 97.81 83 SER A CA 1
ATOM 667 C C . SER A 1 83 ? 1.822 5.079 -9.807 1.00 97.81 83 SER A C 1
ATOM 669 O O . SER A 1 83 ? 2.159 4.410 -10.783 1.00 97.81 83 SER A O 1
ATOM 671 N N . SER A 1 84 ? 0.859 6.003 -9.878 1.00 97.06 84 SER A N 1
ATOM 672 C CA . SER A 1 84 ? 0.149 6.336 -11.112 1.00 97.06 84 SER A CA 1
ATOM 673 C C . SER A 1 84 ? 1.052 7.092 -12.081 1.00 97.06 84 SER A C 1
ATOM 675 O O . SER A 1 84 ? 1.055 6.784 -13.275 1.00 97.06 84 SER A O 1
ATOM 677 N N . ASP A 1 85 ? 1.842 8.034 -11.567 1.00 95.88 85 ASP A N 1
ATOM 678 C CA . ASP A 1 85 ? 2.802 8.804 -12.355 1.00 95.88 85 ASP A CA 1
ATOM 679 C C . ASP A 1 85 ? 3.908 7.906 -12.912 1.00 95.88 85 ASP A C 1
ATOM 681 O O . ASP A 1 85 ? 4.248 8.023 -14.089 1.00 95.88 85 ASP A O 1
ATOM 685 N N . LEU A 1 86 ? 4.428 6.973 -12.106 1.00 94.12 86 LEU A N 1
ATOM 686 C CA . LEU A 1 86 ? 5.424 5.996 -12.550 1.00 94.12 86 LEU A CA 1
ATOM 687 C C . LEU A 1 86 ? 4.891 5.101 -13.663 1.00 94.12 86 LEU A C 1
ATOM 689 O O . LEU A 1 86 ? 5.533 4.975 -14.701 1.00 94.12 86 LEU A O 1
ATOM 693 N N . HIS A 1 87 ? 3.710 4.509 -13.472 1.00 93.19 87 HIS A N 1
ATOM 694 C CA . HIS A 1 87 ? 3.091 3.666 -14.493 1.00 93.19 87 HIS A CA 1
ATOM 695 C C . HIS A 1 87 ? 2.882 4.432 -15.807 1.00 93.19 87 HIS A C 1
ATOM 697 O O . HIS A 1 87 ? 3.238 3.936 -16.872 1.00 93.19 87 HIS A O 1
ATOM 703 N N . SER A 1 88 ? 2.347 5.655 -15.729 1.00 92.00 88 SER A N 1
ATOM 704 C CA . SER A 1 88 ? 2.044 6.468 -16.914 1.00 92.00 88 SER A CA 1
ATOM 705 C C . SER A 1 88 ? 3.310 6.886 -17.667 1.00 92.00 88 SER A C 1
ATOM 707 O O . SER A 1 88 ? 3.363 6.783 -18.890 1.00 92.00 88 SER A O 1
ATOM 709 N N . GLN A 1 89 ? 4.354 7.312 -16.948 1.00 91.19 89 GLN A N 1
ATOM 710 C CA . GLN A 1 89 ? 5.635 7.675 -17.560 1.00 91.19 89 GLN A CA 1
ATOM 711 C C . GLN A 1 89 ? 6.344 6.464 -18.173 1.00 91.19 89 GLN A C 1
ATOM 713 O O . GLN A 1 89 ? 6.918 6.573 -19.255 1.00 91.19 89 GLN A O 1
ATOM 718 N N . PHE A 1 90 ? 6.268 5.302 -17.522 1.00 89.62 90 PHE A N 1
ATOM 719 C CA . PHE A 1 90 ? 6.831 4.061 -18.046 1.00 89.62 90 PHE A CA 1
ATOM 720 C C . PHE A 1 90 ? 6.133 3.616 -19.338 1.00 89.62 90 PHE A C 1
ATOM 722 O O . PHE A 1 90 ? 6.799 3.284 -20.319 1.00 89.62 90 PHE A O 1
ATOM 729 N N . GLU A 1 91 ? 4.797 3.673 -19.379 1.00 88.94 91 GLU A N 1
ATOM 730 C CA . GLU A 1 91 ? 4.024 3.426 -20.603 1.00 88.94 91 GLU A CA 1
ATOM 731 C C . GLU A 1 91 ? 4.395 4.400 -21.720 1.00 88.94 91 GLU A C 1
ATOM 733 O O . GLU A 1 91 ? 4.618 3.978 -22.853 1.00 88.94 91 GLU A O 1
ATOM 738 N N . GLN A 1 92 ? 4.514 5.690 -21.405 1.00 88.81 92 GLN A N 1
ATOM 739 C CA . GLN A 1 92 ? 4.882 6.706 -22.386 1.00 88.81 92 GLN A CA 1
ATOM 740 C C . GLN A 1 92 ? 6.289 6.481 -22.958 1.00 88.81 92 GLN A C 1
ATOM 742 O O . GLN A 1 92 ? 6.497 6.681 -24.154 1.00 88.81 92 GLN A O 1
ATOM 747 N N . TYR A 1 93 ? 7.247 6.065 -22.126 1.00 86.94 93 TYR A N 1
ATOM 748 C CA . TYR A 1 93 ? 8.635 5.869 -22.542 1.00 86.94 93 TYR A CA 1
ATOM 749 C C . TYR A 1 93 ? 8.832 4.571 -23.344 1.00 86.94 93 TYR A C 1
ATOM 751 O O . TYR A 1 93 ? 9.418 4.597 -24.425 1.00 86.94 93 TYR A O 1
ATOM 759 N N . PHE A 1 94 ? 8.316 3.437 -22.855 1.00 84.50 94 PHE A N 1
ATOM 760 C CA . PHE A 1 94 ? 8.576 2.114 -23.448 1.00 84.50 94 PHE A CA 1
ATOM 761 C C . PHE A 1 94 ? 7.478 1.621 -24.403 1.00 84.50 94 PHE A C 1
ATOM 763 O O . PHE A 1 94 ? 7.737 0.785 -25.275 1.00 84.50 94 PHE A O 1
ATOM 770 N N . PHE A 1 95 ? 6.252 2.134 -24.280 1.00 84.88 95 PHE A N 1
ATOM 771 C CA . PHE A 1 95 ? 5.077 1.662 -25.022 1.00 84.88 95 PHE A CA 1
ATOM 772 C C . PHE A 1 95 ? 4.236 2.791 -25.665 1.00 84.88 95 PHE A C 1
ATOM 774 O O . PHE A 1 95 ? 3.011 2.667 -25.704 1.00 84.88 95 PHE A O 1
ATOM 781 N N . PRO A 1 96 ? 4.830 3.843 -26.274 1.00 79.00 96 PRO A N 1
ATOM 782 C CA . PRO A 1 96 ? 4.097 5.043 -26.714 1.00 79.00 96 PRO A CA 1
ATOM 783 C C . PRO A 1 96 ? 2.977 4.779 -27.735 1.00 79.00 96 PRO A C 1
ATOM 785 O O . PRO A 1 96 ? 2.020 5.540 -27.812 1.00 79.00 96 PRO A O 1
ATOM 788 N N . ASN A 1 97 ? 3.084 3.697 -28.515 1.00 77.88 97 ASN A N 1
ATOM 789 C CA . ASN A 1 97 ? 2.134 3.329 -29.573 1.00 77.88 97 ASN A CA 1
ATOM 790 C C . ASN A 1 97 ? 1.497 1.944 -29.362 1.00 77.88 97 ASN A C 1
ATOM 792 O O . ASN A 1 97 ? 0.929 1.375 -30.297 1.00 77.88 97 ASN A O 1
ATOM 796 N N . LYS A 1 98 ? 1.645 1.343 -28.174 1.00 70.38 98 LYS A N 1
ATOM 797 C CA . LYS A 1 98 ? 1.190 -0.027 -27.910 1.00 70.38 98 LYS A CA 1
ATOM 798 C C . LYS A 1 98 ? 0.088 -0.027 -26.860 1.00 70.38 98 LYS A C 1
ATOM 800 O O . LYS A 1 98 ? 0.337 0.205 -25.685 1.00 70.38 98 LYS A O 1
ATOM 805 N N . ASN A 1 99 ? -1.116 -0.412 -27.274 1.00 63.91 99 ASN A N 1
ATOM 806 C CA . ASN A 1 99 ? -2.155 -0.822 -26.337 1.00 63.91 99 ASN A CA 1
ATOM 807 C C . ASN A 1 99 ? -1.815 -2.231 -25.849 1.00 63.91 99 ASN A C 1
ATOM 809 O O . ASN A 1 99 ? -2.158 -3.223 -26.495 1.00 63.91 99 ASN A O 1
ATOM 813 N N . LEU A 1 100 ? -1.109 -2.328 -24.726 1.00 66.75 100 LEU A N 1
ATOM 814 C CA . LEU A 1 100 ? -0.895 -3.607 -24.062 1.00 66.75 100 LEU A CA 1
ATOM 815 C C . LEU A 1 100 ? -2.236 -4.067 -23.450 1.00 66.75 100 LEU A C 1
ATOM 817 O O . LEU A 1 100 ? -2.580 -3.722 -22.315 1.00 66.75 100 LEU A O 1
ATOM 821 N N . ILE A 1 101 ? -3.023 -4.796 -24.247 1.00 55.16 101 ILE A N 1
ATOM 822 C CA . ILE A 1 101 ? -4.347 -5.328 -23.900 1.00 55.16 101 ILE A CA 1
ATOM 823 C C . ILE A 1 101 ? -4.179 -6.766 -23.401 1.00 55.16 101 ILE A C 1
ATOM 825 O O . ILE A 1 101 ? -3.774 -7.652 -24.148 1.00 55.16 101 ILE A O 1
ATOM 829 N N . GLY A 1 102 ? -4.524 -7.010 -22.137 1.00 57.84 102 GLY A N 1
ATOM 830 C CA . GLY A 1 102 ? -4.524 -8.345 -21.545 1.00 57.84 102 GLY A CA 1
ATOM 831 C C . GLY A 1 102 ? -4.967 -8.323 -20.083 1.00 57.84 102 GLY A C 1
ATOM 832 O O . GLY A 1 102 ? -4.781 -7.327 -19.383 1.00 57.84 102 GLY A O 1
ATOM 833 N N . LYS A 1 103 ? -5.565 -9.423 -19.602 1.00 58.47 103 LYS A N 1
ATOM 834 C CA . LYS A 1 103 ? -5.806 -9.622 -18.163 1.00 58.47 103 LYS A CA 1
ATOM 835 C C . LYS A 1 103 ? -4.457 -9.829 -17.474 1.00 58.47 103 LYS A C 1
ATOM 837 O O . LYS A 1 103 ? -3.949 -10.947 -17.434 1.00 58.47 103 LYS A O 1
ATOM 842 N N . ARG A 1 104 ? -3.895 -8.747 -16.940 1.00 73.19 104 ARG A N 1
ATOM 843 C CA . ARG A 1 104 ? -2.664 -8.783 -16.147 1.00 73.19 104 ARG A CA 1
ATOM 844 C C . ARG A 1 104 ? -2.918 -9.472 -14.816 1.00 73.19 104 ARG A C 1
ATOM 846 O O . ARG A 1 104 ? -3.879 -9.143 -14.114 1.00 73.19 104 ARG A O 1
ATOM 853 N N . LYS A 1 105 ? -2.074 -10.444 -14.483 1.00 76.88 105 LYS A N 1
ATOM 854 C CA . LYS A 1 105 ? -2.118 -11.134 -13.195 1.00 76.88 105 LYS A CA 1
ATOM 855 C C . LYS A 1 105 ? -1.170 -10.414 -12.245 1.00 76.88 105 LYS A C 1
ATOM 857 O O . LYS A 1 105 ? 0.004 -10.285 -12.547 1.00 76.88 105 LYS A O 1
ATOM 862 N N . CYS A 1 106 ? -1.689 -9.972 -11.107 1.00 87.19 106 CYS A N 1
ATOM 863 C CA . CYS A 1 106 ? -0.877 -9.419 -10.027 1.00 87.19 106 CYS A CA 1
ATOM 864 C C . CYS A 1 106 ? -0.589 -10.503 -8.993 1.00 87.19 106 CYS A C 1
ATOM 866 O O . CYS A 1 106 ? -1.454 -11.344 -8.734 1.00 87.19 106 CYS A O 1
ATOM 868 N N . HIS A 1 107 ? 0.578 -10.449 -8.354 1.00 86.44 107 HIS A N 1
ATOM 869 C CA . HIS A 1 107 ? 0.969 -11.397 -7.302 1.00 86.44 107 HIS A CA 1
ATOM 870 C C . HIS A 1 107 ? -0.001 -11.401 -6.110 1.00 86.44 107 HIS A C 1
ATOM 872 O O . HIS A 1 107 ? -0.173 -12.418 -5.444 1.00 86.44 107 HIS A O 1
ATOM 878 N N . THR A 1 108 ? -0.704 -10.290 -5.894 1.00 87.75 108 THR A N 1
ATOM 879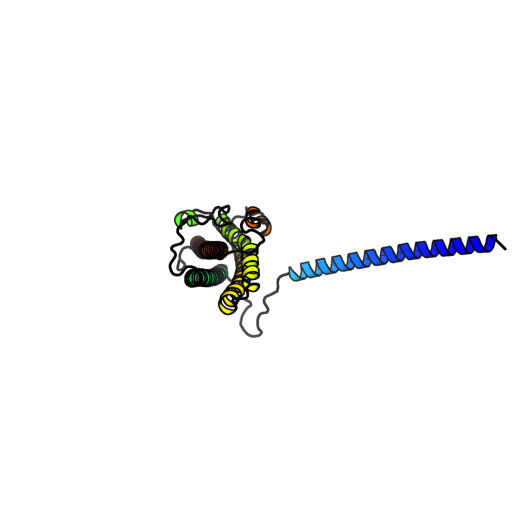 C CA . THR A 1 108 ? -1.763 -10.118 -4.890 1.00 87.75 108 THR A CA 1
ATOM 880 C C . THR A 1 108 ? -3.111 -10.732 -5.276 1.00 87.75 108 THR A C 1
ATOM 882 O O . THR A 1 108 ? -4.071 -10.583 -4.531 1.00 87.75 108 THR A O 1
ATOM 885 N N . TYR A 1 109 ? -3.231 -11.444 -6.405 1.00 83.69 109 TYR A N 1
ATOM 886 C CA . TYR A 1 109 ? -4.483 -12.114 -6.799 1.00 83.69 109 TYR A CA 1
ATOM 887 C C . TYR A 1 109 ? -4.999 -13.115 -5.748 1.00 83.69 109 TYR A C 1
ATOM 889 O O . TYR A 1 109 ? -6.203 -13.326 -5.651 1.00 83.69 109 TYR A O 1
ATOM 897 N N . GLY A 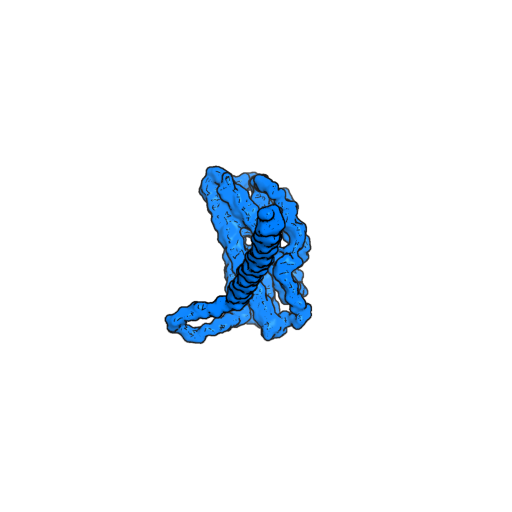1 110 ? -4.105 -13.712 -4.951 1.00 78.69 110 GLY A N 1
ATOM 898 C CA . GLY A 1 110 ? -4.485 -14.599 -3.845 1.00 78.69 110 GLY A CA 1
ATOM 899 C C . GLY A 1 110 ? -5.083 -13.883 -2.627 1.00 78.69 110 GLY A C 1
ATOM 900 O O . GLY A 1 110 ? -5.623 -14.548 -1.750 1.00 78.69 110 GLY A O 1
ATOM 901 N N . ILE A 1 111 ? -5.001 -12.549 -2.560 1.00 83.38 111 ILE A N 1
ATOM 902 C CA . ILE A 1 111 ? -5.632 -11.750 -1.508 1.00 83.38 111 ILE A CA 1
ATOM 903 C C . ILE A 1 111 ? -7.071 -11.484 -1.947 1.00 83.38 111 ILE A C 1
ATOM 905 O O . ILE A 1 111 ? -7.304 -10.833 -2.968 1.00 83.38 111 ILE A O 1
ATOM 909 N N . LEU A 1 112 ? -8.040 -11.984 -1.180 1.00 81.88 112 LEU A N 1
ATOM 910 C CA . LEU A 1 112 ? -9.458 -11.757 -1.447 1.00 81.88 112 LEU A CA 1
ATOM 911 C C . LEU A 1 112 ? -9.792 -10.286 -1.200 1.00 81.88 112 LEU A C 1
ATOM 913 O O . LEU A 1 112 ? -10.028 -9.852 -0.077 1.00 81.88 112 LEU A O 1
ATOM 917 N N . THR A 1 113 ? -9.771 -9.503 -2.273 1.00 80.94 113 THR A N 1
ATOM 918 C CA . THR A 1 113 ? -10.098 -8.082 -2.235 1.00 80.94 113 THR A CA 1
ATOM 919 C C . THR A 1 113 ? -11.483 -7.843 -2.832 1.00 80.94 113 THR A C 1
ATOM 921 O O . THR A 1 113 ? -11.726 -8.341 -3.931 1.00 80.94 113 THR A O 1
ATOM 924 N N . PRO A 1 114 ? -12.352 -7.046 -2.195 1.00 81.94 114 PRO A N 1
ATOM 925 C CA . PRO A 1 114 ? -13.615 -6.638 -2.803 1.00 81.94 114 PRO A CA 1
ATOM 926 C C . PRO A 1 114 ? -13.364 -5.795 -4.064 1.00 81.94 114 PRO A C 1
ATOM 928 O O . PRO A 1 114 ? -12.615 -4.824 -4.033 1.00 81.94 114 PRO A O 1
ATOM 931 N N . ASP A 1 115 ? -13.968 -6.168 -5.192 1.00 75.88 115 ASP A N 1
ATOM 932 C CA . ASP A 1 115 ? -13.709 -5.495 -6.475 1.00 75.88 115 ASP A CA 1
ATOM 933 C C . ASP A 1 115 ? -14.496 -4.183 -6.654 1.00 75.88 115 ASP A C 1
ATOM 935 O O . ASP A 1 115 ? -14.107 -3.340 -7.464 1.00 75.88 115 ASP A O 1
ATOM 939 N N . ASP A 1 116 ? -15.566 -3.983 -5.880 1.00 73.88 116 ASP A N 1
ATOM 940 C CA . ASP A 1 116 ? -16.422 -2.795 -5.911 1.00 73.88 116 ASP A CA 1
ATOM 941 C C . ASP A 1 116 ? -16.661 -2.202 -4.509 1.00 73.88 116 ASP A C 1
ATOM 943 O O . ASP A 1 116 ? -16.334 -2.792 -3.472 1.00 73.88 116 ASP A O 1
ATOM 947 N N . LYS A 1 117 ? -17.190 -0.971 -4.491 1.00 70.06 117 LYS A N 1
ATOM 948 C CA . LYS A 1 117 ? -17.414 -0.194 -3.265 1.00 70.06 117 LYS A CA 1
ATOM 949 C C . LYS A 1 117 ? -18.433 -0.885 -2.362 1.00 70.06 117 LYS A C 1
ATOM 951 O O . LYS A 1 117 ? -18.252 -0.898 -1.148 1.00 70.06 117 LYS A O 1
ATOM 956 N N . GLU A 1 118 ? -19.478 -1.456 -2.946 1.00 72.56 118 GLU A N 1
ATOM 957 C CA . GLU A 1 118 ? -20.566 -2.127 -2.243 1.00 72.56 118 GLU A CA 1
ATOM 958 C C . GLU A 1 118 ? -20.060 -3.366 -1.494 1.00 72.56 118 GLU A C 1
ATOM 960 O O . GLU A 1 118 ? -20.370 -3.553 -0.318 1.00 72.56 118 GLU A O 1
ATOM 965 N N . ASN A 1 119 ? -19.229 -4.189 -2.132 1.00 74.38 119 ASN A N 1
ATOM 966 C CA . ASN A 1 119 ? -18.606 -5.355 -1.514 1.00 74.38 119 ASN A CA 1
ATOM 967 C C . ASN A 1 119 ? -17.569 -4.947 -0.465 1.00 74.38 119 ASN A C 1
ATOM 969 O O . ASN A 1 119 ? -17.465 -5.602 0.569 1.00 74.38 119 ASN A O 1
ATOM 973 N N . ALA A 1 120 ? -16.857 -3.836 -0.673 1.00 75.19 120 ALA A N 1
ATOM 974 C CA . ALA A 1 120 ? -15.931 -3.302 0.322 1.00 75.19 120 ALA A CA 1
ATOM 975 C C . ALA A 1 120 ? -16.643 -2.754 1.568 1.00 75.19 120 ALA A C 1
ATOM 977 O O . ALA A 1 120 ? -16.129 -2.900 2.670 1.00 75.19 120 ALA A O 1
ATOM 978 N N . GLN A 1 121 ? -17.831 -2.164 1.412 1.00 75.94 121 GLN A N 1
ATOM 979 C CA . GLN A 1 121 ? -18.674 -1.730 2.534 1.00 75.94 121 GLN A CA 1
ATOM 980 C C . GLN A 1 121 ? -19.331 -2.899 3.278 1.00 75.94 121 GLN A C 1
ATOM 982 O O . GLN A 1 121 ? -19.643 -2.765 4.459 1.00 75.94 121 GLN A O 1
ATOM 987 N N . ARG A 1 122 ? -19.573 -4.023 2.591 1.00 79.25 122 ARG A N 1
ATOM 988 C CA . ARG A 1 122 ? -20.084 -5.261 3.203 1.00 79.25 122 ARG A CA 1
ATOM 989 C C . ARG A 1 122 ? -19.023 -6.000 4.007 1.00 79.25 122 ARG A C 1
ATOM 991 O O . ARG A 1 122 ? -19.383 -6.713 4.938 1.00 79.25 122 ARG A O 1
ATOM 998 N N . LEU A 1 123 ? -17.756 -5.847 3.632 1.00 80.44 123 LEU A N 1
ATOM 999 C CA . LEU A 1 123 ? -16.634 -6.399 4.375 1.00 80.44 123 LEU A CA 1
ATOM 1000 C C . LEU A 1 123 ? -16.590 -5.758 5.770 1.00 80.44 123 LEU A C 1
ATOM 1002 O O . LEU A 1 123 ? -16.741 -4.539 5.905 1.00 80.44 123 LEU A O 1
ATOM 1006 N N . GLY A 1 124 ? -16.412 -6.564 6.818 1.00 84.94 124 GLY A N 1
ATOM 1007 C CA . GLY A 1 124 ? -16.335 -6.037 8.179 1.00 84.94 124 GLY A CA 1
ATOM 1008 C C . GLY A 1 124 ? -15.145 -5.086 8.345 1.00 84.94 124 GLY A C 1
ATOM 1009 O O . GLY A 1 124 ? -14.136 -5.210 7.654 1.00 84.94 124 GLY A O 1
ATOM 1010 N N . ARG A 1 125 ? -15.216 -4.145 9.301 1.00 90.19 125 ARG A N 1
ATOM 1011 C CA . ARG A 1 125 ? -14.091 -3.229 9.605 1.00 90.19 125 ARG A CA 1
ATOM 1012 C C . ARG A 1 125 ? -12.788 -3.987 9.895 1.00 90.19 125 ARG A C 1
ATOM 1014 O O . ARG A 1 125 ? -11.715 -3.536 9.506 1.00 90.19 125 ARG A O 1
ATOM 1021 N N . GLU A 1 126 ? -12.899 -5.135 10.557 1.00 88.12 126 GLU A N 1
ATOM 1022 C CA . GLU A 1 126 ? -11.791 -6.041 10.884 1.00 88.12 126 GLU A CA 1
ATOM 1023 C C . GLU A 1 126 ? -11.162 -6.633 9.619 1.00 88.12 126 GLU A C 1
ATOM 1025 O O . GLU A 1 126 ? -9.988 -6.394 9.345 1.00 88.12 126 GLU A O 1
ATOM 1030 N N . GLU A 1 127 ? -11.968 -7.314 8.808 1.00 89.06 127 GLU A N 1
ATOM 1031 C CA . GLU A 1 127 ? -11.548 -7.938 7.550 1.00 89.06 127 GLU A CA 1
ATOM 1032 C C . GLU A 1 127 ? -10.975 -6.905 6.566 1.00 89.06 127 GLU A C 1
ATOM 1034 O O . GLU A 1 127 ? -9.953 -7.142 5.926 1.00 89.06 127 GLU A O 1
ATOM 1039 N N . LEU A 1 128 ? -11.584 -5.718 6.469 1.00 91.94 128 LEU A N 1
ATOM 1040 C CA . LEU A 1 128 ? -11.096 -4.646 5.599 1.00 91.94 128 LEU A CA 1
ATOM 1041 C C . LEU A 1 128 ? -9.738 -4.109 6.065 1.00 91.94 128 LEU A C 1
ATOM 1043 O O . LEU A 1 128 ? -8.866 -3.849 5.235 1.00 91.94 128 LEU A O 1
ATOM 1047 N N . THR A 1 129 ? -9.533 -3.988 7.379 1.00 93.56 129 THR A N 1
ATOM 1048 C CA . THR A 1 129 ? -8.236 -3.608 7.961 1.00 93.56 129 THR A CA 1
ATOM 1049 C C . THR A 1 129 ? -7.172 -4.665 7.667 1.00 93.56 129 THR A C 1
ATOM 1051 O O . THR A 1 129 ? -6.057 -4.326 7.264 1.00 93.56 129 THR A O 1
ATOM 1054 N N . GLU A 1 130 ? -7.519 -5.945 7.804 1.00 91.25 130 GLU A N 1
ATOM 1055 C CA . GLU A 1 130 ? -6.626 -7.065 7.499 1.00 91.25 130 GLU A CA 1
ATOM 1056 C C . GLU A 1 130 ? -6.226 -7.081 6.018 1.00 91.25 130 GLU A C 1
ATOM 1058 O O . GLU A 1 130 ? -5.040 -7.163 5.697 1.00 91.25 130 GLU A O 1
ATOM 1063 N N . VAL A 1 131 ? -7.186 -6.903 5.106 1.00 91.88 131 VAL A N 1
ATOM 1064 C CA . VAL A 1 131 ? -6.926 -6.816 3.660 1.00 91.88 131 VAL A CA 1
ATOM 1065 C C . VAL A 1 131 ? -5.990 -5.656 3.316 1.00 91.88 131 VAL A C 1
ATOM 1067 O O . VAL A 1 131 ? -5.093 -5.824 2.486 1.00 91.88 131 VAL A O 1
ATOM 1070 N N . ILE A 1 132 ? -6.143 -4.491 3.956 1.00 95.00 132 ILE A N 1
ATOM 1071 C CA . ILE A 1 132 ? -5.227 -3.354 3.767 1.00 95.00 132 ILE A CA 1
ATOM 1072 C C . ILE A 1 132 ? -3.797 -3.736 4.180 1.00 95.00 132 ILE A C 1
ATOM 1074 O O . ILE A 1 132 ? -2.853 -3.483 3.427 1.00 95.00 132 ILE A O 1
ATOM 1078 N N . LEU A 1 133 ? -3.630 -4.367 5.345 1.00 94.81 133 LEU A N 1
ATOM 1079 C CA . LEU A 1 133 ? -2.321 -4.793 5.850 1.00 94.81 133 LEU A CA 1
ATOM 1080 C C . LEU A 1 133 ? -1.688 -5.886 4.979 1.00 94.81 133 LEU A C 1
ATOM 1082 O O . LEU A 1 133 ? -0.483 -5.827 4.724 1.00 94.81 133 LEU A O 1
ATOM 1086 N N . MET A 1 134 ? -2.485 -6.838 4.482 1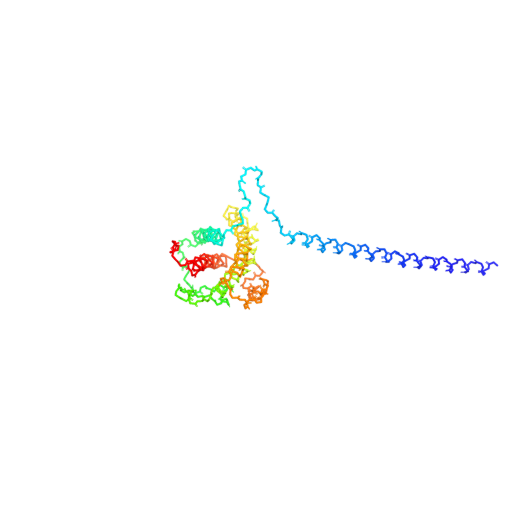.00 91.50 134 MET A N 1
ATOM 1087 C CA . MET A 1 134 ? -2.041 -7.868 3.534 1.00 91.50 134 MET A CA 1
ATOM 1088 C C . MET A 1 134 ? -1.527 -7.251 2.233 1.00 91.50 134 MET A C 1
ATOM 1090 O O . MET A 1 134 ? -0.449 -7.616 1.764 1.00 91.50 134 MET A O 1
ATOM 1094 N N . LEU A 1 135 ? -2.269 -6.293 1.663 1.00 94.25 135 LEU A N 1
ATOM 1095 C CA . LEU A 1 135 ? -1.852 -5.592 0.448 1.00 94.25 135 LEU A CA 1
ATOM 1096 C C . LEU A 1 135 ? -0.531 -4.854 0.671 1.00 94.25 135 LEU A C 1
ATOM 1098 O O . LEU A 1 135 ? 0.399 -5.061 -0.099 1.00 94.25 135 LEU A O 1
ATOM 1102 N N . LEU A 1 136 ? -0.419 -4.050 1.733 1.00 95.56 136 LEU A N 1
ATOM 1103 C CA . LEU A 1 136 ? 0.817 -3.324 2.056 1.00 95.56 136 LEU A CA 1
ATOM 1104 C C . LEU A 1 136 ? 2.001 -4.279 2.276 1.00 95.56 136 LEU A C 1
ATOM 1106 O O . LEU A 1 136 ? 3.085 -4.055 1.743 1.00 95.56 136 LEU A O 1
ATOM 1110 N N . GLY A 1 137 ? 1.794 -5.377 3.009 1.00 91.75 137 GLY A N 1
ATOM 1111 C CA . GLY A 1 137 ? 2.832 -6.379 3.264 1.00 91.75 137 GLY A CA 1
ATOM 1112 C C . GLY A 1 137 ? 3.316 -7.099 2.002 1.00 91.75 137 GLY A C 1
ATOM 1113 O O . GLY A 1 137 ? 4.497 -7.420 1.894 1.00 91.75 137 GLY A O 1
ATOM 1114 N N . ALA A 1 138 ? 2.439 -7.303 1.018 1.00 91.81 138 ALA A N 1
ATOM 1115 C CA . ALA A 1 138 ? 2.780 -7.989 -0.225 1.00 91.81 138 ALA A CA 1
ATOM 1116 C C . ALA A 1 138 ? 3.695 -7.179 -1.165 1.00 91.81 138 ALA A C 1
ATOM 1118 O O . ALA A 1 138 ? 4.175 -7.736 -2.151 1.00 91.81 138 ALA A O 1
ATOM 1119 N N . TRP A 1 139 ? 3.934 -5.887 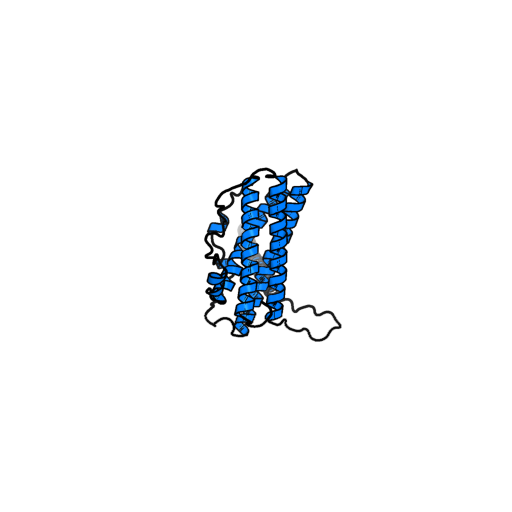-0.906 1.00 93.88 139 TRP A N 1
ATOM 1120 C CA . TRP A 1 139 ? 4.709 -5.013 -1.800 1.00 93.88 139 TRP A CA 1
ATOM 1121 C C . TRP A 1 139 ? 6.188 -4.848 -1.436 1.00 93.88 139 TRP A C 1
ATOM 1123 O O . TRP A 1 139 ? 6.935 -4.332 -2.263 1.00 93.88 139 TRP A O 1
ATOM 1133 N N . SER A 1 140 ? 6.634 -5.342 -0.276 1.00 88.81 140 SER A N 1
ATOM 1134 C CA . SER A 1 140 ? 8.038 -5.237 0.164 1.00 88.81 140 SER A CA 1
ATOM 1135 C C . SER A 1 140 ? 9.021 -5.810 -0.870 1.00 88.81 140 SER A C 1
ATOM 1137 O O . SER A 1 140 ? 9.898 -5.107 -1.371 1.00 88.81 140 SER A O 1
ATOM 1139 N N . ASP A 1 141 ? 8.842 -7.078 -1.249 1.00 87.12 141 ASP A N 1
ATOM 1140 C CA . ASP A 1 141 ? 9.758 -7.758 -2.169 1.00 87.12 141 ASP A CA 1
ATOM 1141 C C . ASP A 1 141 ? 9.675 -7.233 -3.613 1.00 87.12 141 ASP A C 1
ATOM 1143 O O . ASP A 1 141 ? 10.732 -6.969 -4.193 1.00 87.12 141 ASP A O 1
ATOM 1147 N N . PRO A 1 142 ? 8.483 -7.039 -4.221 1.00 90.38 142 PRO A N 1
ATOM 1148 C CA . PRO A 1 142 ? 8.392 -6.482 -5.571 1.00 90.38 142 PRO A CA 1
ATOM 1149 C C . PRO A 1 142 ? 9.002 -5.081 -5.701 1.00 90.38 142 PRO A C 1
ATOM 1151 O O . PRO A 1 142 ? 9.643 -4.796 -6.710 1.00 90.38 142 PRO A O 1
ATOM 1154 N N . LEU A 1 143 ? 8.847 -4.211 -4.694 1.00 92.56 143 LEU A N 1
ATOM 1155 C CA . LEU A 1 143 ? 9.453 -2.875 -4.719 1.00 92.56 143 LEU A CA 1
ATOM 1156 C C . LEU A 1 143 ? 10.978 -2.937 -4.604 1.00 92.56 143 LEU A C 1
ATOM 1158 O O . LEU A 1 143 ? 11.670 -2.229 -5.335 1.00 92.56 143 LEU A O 1
ATOM 1162 N N . SER A 1 144 ? 11.506 -3.825 -3.755 1.00 89.38 144 SER A N 1
ATOM 1163 C CA . SER A 1 144 ? 12.949 -4.062 -3.676 1.00 89.38 144 SER A CA 1
ATOM 1164 C C . SER A 1 144 ? 13.509 -4.560 -5.012 1.00 89.38 144 SER A C 1
ATOM 1166 O O . SER A 1 144 ? 14.541 -4.075 -5.471 1.00 89.38 144 SER A O 1
ATOM 1168 N N . GLN A 1 145 ? 12.806 -5.483 -5.676 1.00 86.56 145 GLN A N 1
ATOM 1169 C CA . GLN A 1 145 ? 13.206 -5.989 -6.990 1.00 86.56 145 GLN A CA 1
ATOM 1170 C C . GLN A 1 145 ? 13.185 -4.894 -8.060 1.00 86.56 145 GLN A C 1
ATOM 1172 O O . GLN A 1 145 ? 14.158 -4.780 -8.800 1.00 86.56 145 GLN A O 1
ATOM 1177 N N . LEU A 1 146 ? 12.137 -4.061 -8.094 1.00 89.00 146 LEU A N 1
ATOM 1178 C CA . LEU A 1 146 ? 12.045 -2.915 -9.003 1.00 89.00 146 LEU A CA 1
ATOM 1179 C C . LEU A 1 146 ? 13.191 -1.918 -8.787 1.00 89.00 146 LEU A C 1
ATOM 1181 O O . LEU A 1 146 ? 13.759 -1.409 -9.751 1.00 89.00 146 LEU A O 1
ATOM 1185 N N . TYR A 1 147 ? 13.535 -1.631 -7.530 1.00 90.56 147 TYR A N 1
ATOM 1186 C CA . TYR A 1 147 ? 14.666 -0.764 -7.212 1.00 90.56 147 TYR A CA 1
ATOM 1187 C C . TYR A 1 147 ? 15.973 -1.334 -7.776 1.00 90.56 147 TYR A C 1
ATOM 1189 O O . TYR A 1 147 ? 16.668 -0.648 -8.524 1.00 90.56 147 TYR A O 1
ATOM 1197 N N . TRP A 1 148 ? 16.275 -2.598 -7.461 1.00 87.00 148 TRP A N 1
ATOM 1198 C CA . TRP A 1 148 ? 17.523 -3.241 -7.869 1.00 87.00 148 TRP A CA 1
ATOM 1199 C C . TRP A 1 148 ? 17.649 -3.436 -9.381 1.00 87.00 148 TRP A C 1
ATOM 1201 O O . TRP A 1 148 ? 18.765 -3.329 -9.897 1.00 87.00 148 TRP A O 1
ATOM 1211 N N . SER A 1 149 ? 16.553 -3.740 -10.086 1.00 85.12 149 SER A N 1
ATOM 1212 C CA . SER A 1 149 ? 16.568 -3.906 -11.544 1.00 85.12 149 SER A CA 1
ATOM 1213 C C . SER A 1 149 ? 16.811 -2.572 -12.249 1.00 85.12 149 SER A C 1
ATOM 1215 O O . SER A 1 149 ? 17.657 -2.493 -13.135 1.00 85.12 149 SER A O 1
ATOM 1217 N N . MET A 1 150 ? 16.157 -1.500 -11.795 1.00 84.75 150 MET A N 1
ATOM 1218 C CA . MET A 1 150 ? 16.312 -0.161 -12.371 1.00 84.75 150 MET A CA 1
ATOM 1219 C C . MET A 1 150 ? 17.643 0.500 -11.993 1.00 84.75 150 MET A C 1
ATOM 1221 O O . MET A 1 150 ? 18.170 1.292 -12.766 1.00 84.75 150 MET A O 1
ATOM 1225 N N . SER A 1 151 ? 18.230 0.186 -10.834 1.00 82.50 151 SER A N 1
ATOM 1226 C CA . SER A 1 151 ? 19.503 0.793 -10.414 1.00 82.50 151 SER A CA 1
ATOM 1227 C C . SER A 1 151 ? 20.730 0.261 -11.167 1.00 82.50 151 SER A C 1
ATOM 1229 O O . SER A 1 151 ? 21.789 0.879 -11.114 1.00 82.50 151 SER A O 1
ATOM 1231 N N . GLN A 1 152 ? 20.624 -0.914 -11.796 1.00 75.31 152 GLN A N 1
ATOM 1232 C CA . GLN A 1 152 ? 21.757 -1.609 -12.427 1.00 75.31 152 GLN A CA 1
ATOM 1233 C C . GLN A 1 152 ? 21.935 -1.296 -13.922 1.00 75.31 152 GLN A C 1
ATOM 1235 O O . GLN A 1 152 ? 23.006 -1.561 -14.467 1.00 75.31 152 GLN A O 1
ATOM 1240 N N . ASP A 1 153 ? 20.923 -0.734 -14.583 1.00 63.38 153 ASP A N 1
ATOM 1241 C CA . ASP A 1 153 ? 20.938 -0.465 -16.024 1.00 63.38 153 ASP A CA 1
ATOM 1242 C C . ASP A 1 153 ? 21.524 0.930 -16.354 1.00 63.38 153 ASP A C 1
ATOM 1244 O O . ASP A 1 153 ? 21.289 1.914 -15.651 1.00 63.38 153 ASP A O 1
ATOM 1248 N N . GLN A 1 154 ? 22.304 1.024 -17.439 1.00 55.59 154 GLN A N 1
ATOM 1249 C CA . GLN A 1 154 ? 23.113 2.191 -17.832 1.00 55.59 154 GLN A CA 1
ATOM 1250 C C . GLN A 1 154 ? 22.303 3.362 -18.421 1.00 55.59 154 GLN A C 1
ATOM 1252 O O . GLN A 1 154 ? 22.882 4.405 -18.736 1.00 55.59 154 GLN A O 1
ATOM 1257 N N . ASN A 1 155 ? 20.986 3.223 -18.591 1.00 59.59 155 ASN A N 1
ATOM 1258 C CA . ASN A 1 155 ? 20.125 4.265 -19.152 1.00 59.59 155 ASN A CA 1
ATOM 1259 C C . ASN A 1 155 ? 19.768 5.316 -18.076 1.00 59.59 155 ASN A C 1
ATOM 1261 O O . ASN A 1 155 ? 18.813 5.164 -17.315 1.00 59.59 155 ASN A O 1
ATOM 1265 N N . GLN A 1 156 ? 20.601 6.356 -17.961 1.00 69.50 156 GLN A N 1
ATOM 1266 C CA . GLN A 1 156 ? 20.842 7.006 -16.665 1.00 69.50 156 GLN A CA 1
ATOM 1267 C C . GLN A 1 156 ? 19.663 7.786 -16.067 1.00 69.50 156 GLN A C 1
ATOM 1269 O O . GLN A 1 156 ? 19.430 7.658 -14.872 1.00 69.50 156 GLN A O 1
ATOM 1274 N N . ASP A 1 157 ? 18.887 8.548 -16.839 1.00 78.12 157 ASP A N 1
ATOM 1275 C CA . ASP A 1 157 ? 17.945 9.495 -16.217 1.00 78.12 157 ASP A CA 1
ATOM 1276 C C . ASP A 1 157 ? 16.601 8.857 -15.830 1.00 78.12 157 ASP A C 1
ATOM 1278 O O . ASP A 1 157 ? 16.121 9.032 -14.706 1.00 78.12 157 ASP A O 1
ATOM 1282 N N . PHE A 1 158 ? 15.990 8.082 -16.734 1.00 81.31 158 PHE A N 1
ATOM 1283 C CA . PHE A 1 158 ? 14.677 7.472 -16.490 1.00 81.31 158 PHE A CA 1
ATOM 1284 C C . PHE A 1 158 ? 14.746 6.340 -15.453 1.00 81.31 158 PHE A C 1
ATOM 1286 O O . PHE A 1 158 ? 13.886 6.236 -14.571 1.00 81.31 158 PHE A O 1
ATOM 1293 N N . ASN A 1 159 ? 15.795 5.519 -15.513 1.00 83.62 159 ASN A N 1
ATOM 1294 C CA . ASN A 1 159 ? 15.994 4.429 -14.564 1.00 83.62 159 ASN A CA 1
ATOM 1295 C C . ASN A 1 159 ? 16.369 4.962 -13.172 1.00 83.62 159 ASN A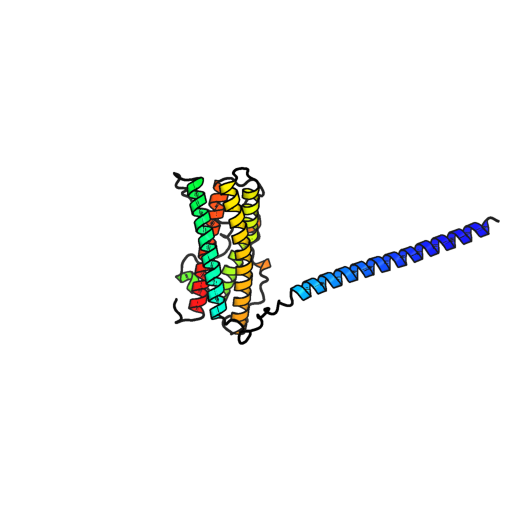 C 1
ATOM 1297 O O . ASN A 1 159 ? 15.885 4.451 -12.158 1.00 83.62 159 ASN A O 1
ATOM 1301 N N . HIS A 1 160 ? 17.146 6.050 -13.098 1.00 85.50 160 HIS A N 1
ATOM 1302 C CA . HIS A 1 160 ? 17.422 6.739 -11.835 1.00 85.50 160 HIS A CA 1
ATOM 1303 C C . HIS A 1 160 ? 16.154 7.367 -11.242 1.00 85.50 160 HIS A C 1
ATOM 1305 O O . HIS A 1 160 ? 15.903 7.245 -10.043 1.00 85.50 160 HIS A O 1
ATOM 1311 N N . TYR A 1 161 ? 15.302 7.990 -12.062 1.00 89.25 161 TYR A N 1
ATOM 1312 C CA . TYR A 1 161 ? 13.998 8.471 -11.601 1.00 89.25 161 TYR A CA 1
ATOM 1313 C C . TYR A 1 161 ? 13.137 7.325 -11.043 1.00 89.25 161 TYR A C 1
ATOM 1315 O O . TYR A 1 161 ? 12.641 7.414 -9.918 1.00 89.25 161 TYR A O 1
ATOM 1323 N N . THR A 1 162 ? 13.008 6.229 -11.795 1.00 89.75 162 THR A N 1
ATOM 1324 C CA . THR A 1 162 ? 12.170 5.081 -11.417 1.00 89.75 162 THR A CA 1
ATOM 1325 C C . THR A 1 162 ? 12.670 4.396 -10.144 1.00 89.75 162 THR A C 1
ATOM 1327 O O . THR A 1 162 ? 11.874 4.141 -9.242 1.00 89.75 162 THR A O 1
ATOM 1330 N N . SER A 1 163 ? 13.977 4.147 -10.023 1.00 90.12 163 SER A N 1
ATOM 1331 C CA . SER A 1 163 ? 14.569 3.522 -8.829 1.00 90.12 163 SER A CA 1
ATOM 1332 C C . SER A 1 163 ? 14.418 4.399 -7.579 1.00 90.12 163 SER A C 1
ATOM 1334 O O . SER A 1 163 ? 14.002 3.897 -6.535 1.00 90.12 163 SER A O 1
ATOM 1336 N N . ASN A 1 164 ? 14.631 5.716 -7.682 1.00 92.75 164 ASN A N 1
ATOM 1337 C CA . ASN A 1 164 ? 14.402 6.639 -6.564 1.00 92.75 164 ASN A CA 1
ATOM 1338 C C . ASN A 1 164 ? 12.941 6.656 -6.106 1.00 92.75 164 ASN A C 1
ATOM 1340 O O . ASN A 1 164 ? 12.661 6.677 -4.909 1.00 92.75 164 ASN A O 1
ATOM 1344 N N . LYS A 1 165 ? 11.990 6.620 -7.044 1.00 95.38 165 LYS A N 1
ATOM 1345 C CA . LYS A 1 165 ? 10.569 6.538 -6.694 1.00 95.38 165 LYS A CA 1
ATOM 1346 C C . LYS A 1 165 ? 10.174 5.178 -6.131 1.00 95.38 165 LYS A C 1
ATOM 1348 O O . LYS A 1 165 ? 9.319 5.134 -5.251 1.00 95.38 165 LYS A O 1
ATOM 1353 N N . ALA A 1 166 ? 10.801 4.090 -6.574 1.00 93.88 166 ALA A N 1
ATOM 1354 C CA . ALA A 1 166 ? 10.613 2.775 -5.967 1.00 93.88 166 ALA A CA 1
ATOM 1355 C C . ALA A 1 166 ? 11.063 2.766 -4.493 1.00 93.88 166 ALA A C 1
ATOM 1357 O O . ALA A 1 166 ? 10.333 2.248 -3.646 1.00 93.88 166 ALA A O 1
ATOM 1358 N N . LEU A 1 167 ? 12.197 3.403 -4.167 1.00 94.31 167 LEU A N 1
ATOM 1359 C CA . LEU A 1 167 ? 12.625 3.609 -2.776 1.00 94.31 167 LEU A CA 1
ATOM 1360 C C . LEU A 1 167 ? 11.629 4.468 -1.991 1.00 94.31 167 LEU A C 1
ATOM 1362 O O . LEU A 1 167 ? 11.184 4.056 -0.926 1.00 94.31 167 LEU A O 1
ATOM 1366 N N . GLU A 1 168 ? 11.208 5.609 -2.546 1.00 96.81 168 GLU A N 1
ATOM 1367 C CA . GLU A 1 168 ? 10.241 6.500 -1.888 1.00 96.81 168 GLU A CA 1
ATOM 1368 C C . GLU A 1 168 ? 8.929 5.763 -1.559 1.00 96.81 168 GLU A C 1
ATOM 1370 O O . GLU A 1 168 ? 8.382 5.903 -0.466 1.00 96.81 168 GLU A O 1
ATOM 1375 N N . ILE A 1 169 ? 8.428 4.939 -2.485 1.00 97.62 169 ILE A N 1
ATOM 1376 C CA . ILE A 1 169 ? 7.232 4.119 -2.258 1.00 97.62 169 ILE A CA 1
ATOM 1377 C C . ILE A 1 169 ? 7.504 3.008 -1.235 1.00 97.62 169 ILE A C 1
ATOM 1379 O O . ILE A 1 169 ? 6.614 2.710 -0.443 1.00 97.62 169 ILE A O 1
ATOM 1383 N N . THR A 1 170 ? 8.699 2.410 -1.219 1.00 96.00 170 THR A N 1
ATOM 1384 C CA . THR A 1 170 ? 9.082 1.399 -0.216 1.00 96.00 170 THR A CA 1
ATOM 1385 C C . THR A 1 170 ? 8.956 1.971 1.193 1.00 96.00 170 THR A C 1
ATOM 1387 O O . THR A 1 170 ? 8.265 1.387 2.032 1.00 96.00 170 THR A O 1
ATOM 1390 N N . ASP A 1 171 ? 9.519 3.157 1.423 1.00 96.75 171 ASP A N 1
ATOM 1391 C CA . ASP A 1 171 ? 9.421 3.851 2.708 1.00 96.75 171 ASP A CA 1
ATOM 1392 C C . ASP A 1 171 ? 7.958 4.164 3.057 1.00 96.75 171 ASP A C 1
ATOM 1394 O O . ASP A 1 171 ? 7.494 3.843 4.154 1.00 96.75 171 ASP A O 1
ATOM 1398 N N . MET A 1 172 ? 7.178 4.682 2.099 1.00 97.69 172 MET A N 1
ATOM 1399 C CA . MET A 1 172 ? 5.751 4.949 2.318 1.00 97.69 172 MET A CA 1
ATOM 1400 C C . MET A 1 172 ? 4.944 3.694 2.644 1.00 97.69 172 MET A C 1
ATOM 1402 O O . MET A 1 172 ? 4.033 3.772 3.464 1.00 97.69 172 MET A O 1
ATOM 1406 N N . VAL A 1 173 ? 5.230 2.546 2.022 1.00 97.00 173 VAL A N 1
ATOM 1407 C CA . VAL A 1 173 ? 4.547 1.276 2.317 1.00 97.00 173 VAL A CA 1
ATOM 1408 C C . VAL A 1 173 ? 4.825 0.847 3.756 1.00 97.00 173 VAL A C 1
ATOM 1410 O O . VAL A 1 173 ? 3.895 0.436 4.457 1.00 97.00 173 VAL A O 1
ATOM 1413 N N . HIS A 1 174 ? 6.071 0.976 4.218 1.00 95.81 174 HIS A N 1
ATOM 1414 C CA . HIS A 1 174 ? 6.434 0.679 5.603 1.00 95.81 174 HIS A CA 1
ATOM 1415 C C . HIS A 1 174 ? 5.733 1.618 6.592 1.00 95.81 174 HIS A C 1
ATOM 1417 O O . HIS A 1 174 ? 5.095 1.140 7.535 1.00 95.81 174 HIS A O 1
ATOM 1423 N N . GLU A 1 175 ? 5.779 2.928 6.348 1.00 96.19 175 GLU A N 1
ATOM 1424 C CA . GLU A 1 175 ? 5.111 3.935 7.181 1.00 96.19 175 GLU A CA 1
ATOM 1425 C C . GLU A 1 175 ? 3.588 3.761 7.196 1.00 96.19 175 GLU A C 1
ATOM 1427 O O . GLU A 1 175 ? 2.957 3.859 8.249 1.00 96.19 175 GLU A O 1
ATOM 1432 N N . LEU A 1 176 ? 2.980 3.464 6.044 1.00 97.88 176 LEU A N 1
ATOM 1433 C CA . LEU A 1 176 ? 1.549 3.188 5.941 1.00 97.88 176 LEU A CA 1
ATOM 1434 C C . LEU A 1 176 ? 1.168 1.938 6.718 1.00 97.88 176 LEU A C 1
ATOM 1436 O O . LEU A 1 176 ? 0.167 1.953 7.427 1.00 97.88 176 LEU A O 1
ATOM 1440 N N . ARG A 1 177 ? 1.950 0.861 6.616 1.00 95.88 177 ARG A N 1
ATOM 1441 C CA . ARG A 1 177 ? 1.670 -0.383 7.342 1.00 95.88 177 ARG A CA 1
ATOM 1442 C C . ARG A 1 177 ? 1.746 -0.173 8.852 1.00 95.88 177 ARG A C 1
ATOM 1444 O O . ARG A 1 177 ? 0.860 -0.640 9.568 1.00 95.88 177 ARG A O 1
ATOM 1451 N N . ASP A 1 178 ? 2.747 0.561 9.329 1.00 95.44 178 ASP A N 1
ATOM 1452 C CA . ASP A 1 178 ? 2.862 0.948 10.739 1.00 95.44 178 ASP A CA 1
ATOM 1453 C C . ASP A 1 178 ? 1.701 1.860 11.177 1.00 95.44 178 ASP A C 1
ATOM 1455 O O . ASP A 1 178 ? 1.035 1.593 12.179 1.00 95.44 178 ASP A O 1
ATOM 1459 N N . GLY A 1 179 ? 1.374 2.881 10.380 1.00 95.94 179 GLY A N 1
ATOM 1460 C CA . GLY A 1 179 ? 0.263 3.797 10.640 1.00 95.94 179 GLY A CA 1
ATOM 1461 C C . GLY A 1 179 ? -1.098 3.099 10.701 1.00 95.94 179 GLY A C 1
ATOM 1462 O O . GLY A 1 179 ? -1.884 3.361 11.612 1.00 95.94 179 GLY A O 1
ATOM 1463 N N . VAL A 1 180 ? -1.367 2.167 9.782 1.00 96.75 180 VAL A N 1
ATOM 1464 C CA . VAL A 1 180 ? -2.591 1.348 9.776 1.00 96.75 180 VAL A CA 1
ATOM 1465 C C . VAL A 1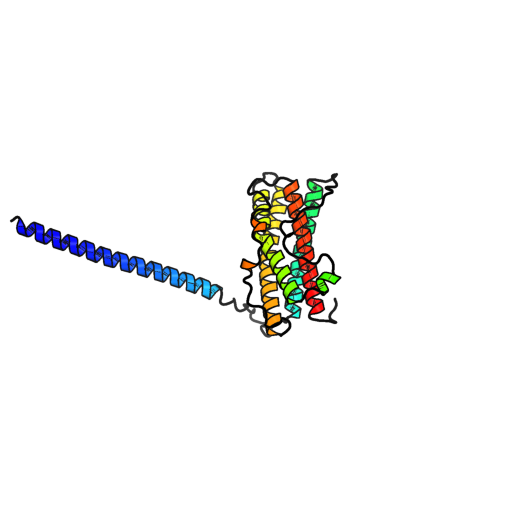 180 ? -2.627 0.402 10.973 1.00 96.75 180 VAL A C 1
ATOM 1467 O O . VAL A 1 180 ? -3.686 0.237 11.572 1.00 96.75 180 VAL A O 1
ATOM 1470 N N . THR A 1 181 ? -1.489 -0.170 11.373 1.00 95.19 181 THR A N 1
ATOM 1471 C CA . THR A 1 181 ? -1.404 -1.024 12.571 1.00 95.19 181 THR A CA 1
ATOM 1472 C C . THR A 1 181 ? -1.758 -0.229 13.829 1.00 95.19 181 THR A C 1
ATOM 1474 O O . THR A 1 181 ? -2.641 -0.632 14.583 1.00 95.19 181 THR A O 1
ATOM 1477 N N . LYS A 1 182 ? -1.165 0.958 14.008 1.00 93.69 182 LYS A N 1
ATOM 1478 C CA . LYS A 1 182 ? -1.470 1.867 15.129 1.00 93.69 182 LYS A CA 1
ATOM 1479 C C . LYS A 1 182 ? -2.927 2.335 15.123 1.00 93.69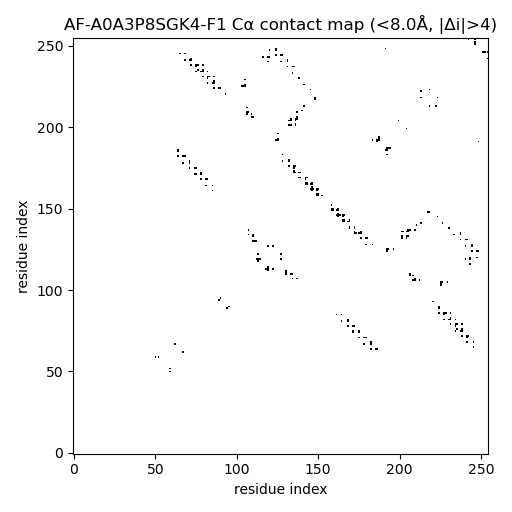 182 LYS A C 1
ATOM 1481 O O . LYS A 1 182 ? -3.560 2.433 16.173 1.00 93.69 182 LYS A O 1
ATOM 1486 N N . MET A 1 183 ? -3.476 2.612 13.941 1.00 94.62 183 MET A N 1
ATOM 1487 C CA . MET A 1 183 ? -4.890 2.948 13.772 1.00 94.62 183 MET A CA 1
ATOM 1488 C C . MET A 1 183 ? -5.789 1.782 14.203 1.00 94.62 183 MET A C 1
ATOM 1490 O O . MET A 1 183 ? -6.715 1.999 14.979 1.00 94.62 183 MET A O 1
ATOM 1494 N N . ALA A 1 184 ? -5.492 0.553 13.774 1.00 93.31 184 ALA A N 1
ATOM 1495 C CA . ALA A 1 184 ? -6.241 -0.646 14.147 1.00 93.31 184 ALA A CA 1
ATOM 1496 C C . ALA A 1 184 ? -6.189 -0.921 15.661 1.00 93.31 184 ALA A C 1
ATOM 1498 O O . ALA A 1 184 ? -7.212 -1.221 16.278 1.00 93.31 184 ALA A O 1
ATOM 1499 N N . GLU A 1 185 ? -5.021 -0.756 16.285 1.00 91.38 185 GLU A N 1
ATOM 1500 C CA . GLU A 1 185 ? -4.862 -0.852 17.741 1.00 91.38 185 GLU A CA 1
ATOM 1501 C C . GLU A 1 185 ? -5.740 0.171 18.470 1.00 91.38 185 GLU A C 1
ATOM 1503 O O . GLU A 1 185 ? -6.447 -0.178 19.417 1.00 91.38 185 GLU A O 1
ATOM 1508 N N . LYS A 1 186 ? -5.771 1.421 17.994 1.00 91.00 186 LYS A N 1
ATOM 1509 C CA . LYS A 1 186 ? -6.637 2.462 18.561 1.00 91.00 186 LYS A CA 1
ATOM 1510 C C . LYS A 1 186 ? -8.123 2.164 18.345 1.00 91.00 186 LYS A C 1
ATOM 1512 O O . LYS A 1 186 ? -8.901 2.315 19.281 1.00 91.00 186 LYS A O 1
ATOM 1517 N N . MET A 1 187 ? -8.515 1.670 17.168 1.00 91.44 187 MET A N 1
ATOM 1518 C CA . MET A 1 187 ? -9.890 1.218 16.915 1.00 91.44 187 MET A CA 1
ATOM 1519 C C . MET A 1 187 ? -10.305 0.105 17.888 1.00 91.44 187 MET A C 1
ATOM 1521 O O . MET A 1 187 ? -11.440 0.093 18.359 1.00 91.44 187 MET A O 1
ATOM 1525 N N . LYS A 1 188 ? -9.395 -0.815 18.227 1.00 89.75 188 LYS A N 1
ATOM 1526 C CA . LYS A 1 188 ? -9.645 -1.856 19.233 1.00 89.75 188 LYS A CA 1
ATOM 1527 C C . LYS A 1 188 ? -9.810 -1.267 20.637 1.00 89.75 188 LYS A C 1
ATOM 1529 O O . LYS A 1 188 ? -10.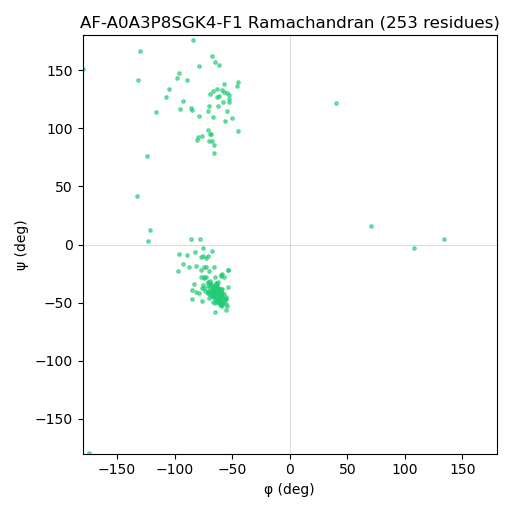734 -1.650 21.347 1.00 89.75 188 LYS A O 1
ATOM 1534 N N . LEU A 1 189 ? -8.955 -0.319 21.027 1.00 89.50 189 LEU A N 1
ATOM 1535 C CA . LEU A 1 189 ? -9.048 0.361 22.327 1.00 89.50 189 LEU A CA 1
ATOM 1536 C C . LEU A 1 189 ? -10.348 1.163 22.487 1.00 89.50 189 LEU A C 1
ATOM 1538 O O . LEU A 1 189 ? -10.908 1.205 23.578 1.00 89.50 189 LEU A O 1
ATOM 1542 N N . GLU A 1 190 ? -10.841 1.768 21.407 1.00 89.38 190 GLU A N 1
ATOM 1543 C CA . GLU A 1 190 ? -12.088 2.545 21.389 1.00 89.38 190 GLU A CA 1
ATOM 1544 C C . GLU A 1 190 ? -13.345 1.675 21.168 1.00 89.38 190 GLU A C 1
ATOM 1546 O O . GLU A 1 190 ? -14.448 2.201 21.042 1.00 89.38 190 GLU A O 1
ATOM 1551 N N . GLY A 1 191 ? -13.209 0.341 21.123 1.00 84.00 191 GLY A N 1
ATOM 1552 C CA . GLY A 1 191 ? -14.333 -0.591 20.950 1.00 84.00 191 GLY A CA 1
ATOM 1553 C C . GLY A 1 191 ? -14.960 -0.578 19.549 1.00 84.00 191 GLY A C 1
ATOM 1554 O O . GLY A 1 191 ? -16.070 -1.071 19.355 1.00 84.00 191 GLY A O 1
ATOM 1555 N N . VAL A 1 192 ? -14.261 -0.006 18.564 1.00 83.00 192 VAL A N 1
ATOM 1556 C CA . VAL A 1 192 ? -14.669 0.034 17.152 1.00 83.00 192 VAL A CA 1
ATOM 1557 C C . VAL A 1 192 ? -14.432 -1.323 16.477 1.00 83.00 192 VAL A C 1
ATOM 1559 O O . VAL A 1 192 ? -15.248 -1.755 15.660 1.00 83.00 192 VAL A O 1
ATOM 1562 N N . LEU A 1 193 ? -13.342 -2.016 16.816 1.00 78.44 193 LEU A N 1
ATOM 1563 C CA . LEU A 1 193 ? -13.112 -3.415 16.427 1.00 78.44 193 LEU A CA 1
ATOM 1564 C C . LEU A 1 193 ? -13.517 -4.342 17.580 1.00 78.44 193 LEU A C 1
ATOM 1566 O O . LEU A 1 193 ? -13.320 -4.004 18.747 1.00 78.44 193 LEU A O 1
ATOM 1570 N N . GLY A 1 194 ? -14.082 -5.504 17.262 1.00 65.44 194 GLY A N 1
ATOM 1571 C CA . GLY A 1 194 ? -14.445 -6.525 18.235 1.00 65.44 194 GLY A CA 1
ATOM 1572 C C . GLY A 1 194 ? -13.229 -7.120 18.951 1.00 65.44 194 GLY A C 1
ATOM 1573 O O . GLY A 1 194 ? -12.099 -7.127 18.458 1.00 65.44 194 GLY A O 1
ATOM 1574 N N . ASN A 1 195 ? -13.465 -7.678 20.142 1.00 56.38 195 ASN A N 1
ATOM 1575 C CA . ASN A 1 195 ? -12.429 -8.321 20.966 1.00 56.38 195 ASN A CA 1
ATOM 1576 C C . ASN A 1 195 ? -11.861 -9.621 20.356 1.00 56.38 195 ASN A C 1
ATOM 1578 O O . ASN A 1 195 ? -10.929 -10.199 20.914 1.00 56.38 195 ASN A O 1
ATOM 1582 N N . THR A 1 196 ? -12.412 -10.090 19.236 1.00 51.12 196 THR A N 1
ATOM 1583 C CA . THR A 1 196 ? -12.133 -11.384 18.595 1.00 51.12 196 THR A CA 1
ATOM 1584 C C . THR A 1 196 ? -10.826 -11.446 17.814 1.00 51.12 196 THR A C 1
ATOM 1586 O O . THR A 1 196 ? -10.387 -12.542 17.470 1.00 51.12 196 THR A O 1
ATOM 1589 N N . VAL A 1 197 ? -10.148 -10.320 17.582 1.00 48.16 197 VAL A N 1
ATOM 1590 C CA . VAL A 1 197 ? -8.845 -10.338 16.910 1.00 48.16 197 VAL A CA 1
ATOM 1591 C C . VAL A 1 197 ? -7.762 -10.739 17.911 1.00 48.16 197 VAL A C 1
ATOM 1593 O O . VAL A 1 197 ? -7.185 -9.906 18.628 1.00 48.16 197 VAL A O 1
ATOM 1596 N N . GLY A 1 198 ? -7.486 -12.045 17.949 1.00 48.12 198 GLY A N 1
ATOM 1597 C CA . GLY A 1 198 ? -6.155 -12.537 18.274 1.00 48.12 198 GLY A CA 1
ATOM 1598 C C . GLY A 1 198 ? -5.177 -11.834 17.342 1.00 48.12 198 GLY A C 1
ATOM 1599 O O . GLY A 1 198 ? -5.396 -11.811 16.139 1.00 48.12 198 GLY A O 1
ATOM 1600 N N . TYR A 1 199 ? -4.172 -11.180 17.917 1.00 46.69 199 TYR A N 1
ATOM 1601 C CA . TYR A 1 199 ? -3.098 -10.489 17.210 1.00 46.69 199 TYR A CA 1
ATOM 1602 C C . TYR A 1 199 ? -2.569 -11.374 16.070 1.00 46.69 199 TYR A C 1
ATOM 1604 O O . TYR A 1 199 ? -1.780 -12.288 16.310 1.00 46.69 199 TYR A O 1
ATOM 1612 N N . VAL A 1 200 ? -3.039 -11.153 14.839 1.00 51.34 200 VAL A N 1
ATOM 1613 C CA . VAL A 1 200 ? -2.452 -11.807 13.674 1.00 51.34 200 VAL A CA 1
ATOM 1614 C C . VAL A 1 200 ? -1.196 -11.013 13.384 1.00 51.34 200 VAL A C 1
ATOM 1616 O O . VAL A 1 200 ? -1.264 -9.831 13.044 1.00 51.34 200 VAL A O 1
ATOM 1619 N N . SER A 1 201 ? -0.044 -11.638 13.622 1.00 48.25 201 SER A N 1
ATOM 1620 C CA . SER A 1 201 ? 1.242 -11.005 13.363 1.00 48.25 201 SER A CA 1
ATOM 1621 C C . SER A 1 201 ? 1.247 -10.489 11.921 1.00 48.25 201 SER A C 1
ATOM 1623 O O . SER A 1 201 ? 0.970 -11.265 11.003 1.00 48.25 201 SER A O 1
ATOM 1625 N N . PRO A 1 202 ? 1.590 -9.215 11.680 1.00 49.75 202 PRO A N 1
ATOM 1626 C CA . PRO A 1 202 ? 1.673 -8.664 10.332 1.00 49.75 202 PRO A CA 1
ATOM 1627 C C . PRO A 1 202 ? 2.571 -9.481 9.385 1.00 49.75 202 PRO A C 1
ATOM 1629 O O . PRO A 1 202 ? 2.441 -9.360 8.168 1.00 49.75 202 PRO A O 1
ATOM 1632 N N . GLU A 1 203 ? 3.494 -10.284 9.923 1.00 50.50 203 GLU A N 1
ATOM 1633 C CA . GLU A 1 203 ? 4.376 -11.188 9.173 1.00 50.50 203 GLU A CA 1
ATOM 1634 C C . GLU A 1 203 ? 3.688 -12.476 8.690 1.00 50.50 203 GLU A C 1
ATOM 1636 O O . GLU A 1 203 ? 4.079 -13.005 7.654 1.00 50.50 203 GLU A O 1
ATOM 1641 N N . SER A 1 204 ? 2.646 -12.972 9.371 1.00 50.66 204 SER A N 1
ATOM 1642 C CA . SER A 1 204 ? 1.924 -14.189 8.950 1.00 50.66 204 SER A CA 1
ATOM 1643 C C . SER A 1 204 ? 0.874 -13.937 7.863 1.00 50.66 204 SER A C 1
ATOM 1645 O O . SER A 1 204 ? 0.281 -14.882 7.351 1.00 50.66 204 SER A O 1
ATOM 1647 N N . LEU A 1 205 ? 0.631 -12.668 7.528 1.00 53.66 205 LEU A N 1
ATOM 1648 C CA . LEU A 1 205 ? -0.398 -12.215 6.590 1.00 53.66 205 LEU A CA 1
ATOM 1649 C C . LEU A 1 205 ? 0.075 -12.132 5.132 1.00 53.66 205 LEU A C 1
ATOM 1651 O O . LEU A 1 205 ? -0.739 -11.916 4.240 1.00 53.66 205 LEU A O 1
ATOM 1655 N N . VAL A 1 206 ? 1.373 -12.288 4.858 1.00 54.53 206 VAL A N 1
ATOM 1656 C CA . VAL A 1 206 ? 1.892 -12.242 3.483 1.00 54.53 206 VAL A CA 1
ATOM 1657 C C . VAL A 1 206 ? 1.748 -13.631 2.848 1.00 54.53 206 VAL A C 1
ATOM 1659 O O . VAL A 1 206 ? 2.398 -14.573 3.308 1.00 54.53 206 VAL A O 1
ATOM 1662 N N . PRO A 1 207 ? 0.938 -13.809 1.785 1.00 51.78 207 PRO A N 1
ATOM 1663 C CA . PRO A 1 207 ? 0.829 -15.100 1.120 1.00 51.78 207 PRO A CA 1
ATOM 1664 C C . PRO A 1 207 ? 2.189 -15.511 0.547 1.00 51.78 207 PRO A C 1
ATOM 1666 O O . PRO A 1 207 ? 2.795 -14.766 -0.223 1.00 51.78 207 PRO A O 1
ATOM 1669 N N . SER A 1 208 ? 2.647 -16.727 0.864 1.00 48.44 208 SER A N 1
ATOM 1670 C CA . SER A 1 208 ? 3.919 -17.287 0.373 1.00 48.44 208 SER A CA 1
ATOM 1671 C C . SER A 1 208 ? 4.046 -17.262 -1.167 1.00 48.44 208 SER A C 1
ATOM 1673 O O . SER A 1 208 ? 5.147 -17.214 -1.710 1.00 48.44 208 SER A O 1
ATOM 1675 N N . SER A 1 209 ? 2.924 -17.192 -1.894 1.00 47.16 209 SER A N 1
ATOM 1676 C CA . SER A 1 209 ? 2.886 -17.036 -3.353 1.00 47.16 209 SER A CA 1
ATOM 1677 C C . SER A 1 209 ? 3.441 -15.700 -3.869 1.00 47.16 209 SER A C 1
ATOM 1679 O O . SER A 1 209 ? 3.814 -15.627 -5.039 1.00 47.16 209 SER A O 1
ATOM 1681 N N . ALA A 1 210 ? 3.541 -14.661 -3.028 1.00 46.06 210 ALA A N 1
ATOM 1682 C CA . ALA A 1 210 ? 4.160 -13.383 -3.390 1.00 46.06 210 ALA A CA 1
ATOM 1683 C C . ALA A 1 210 ? 5.668 -13.518 -3.673 1.00 46.06 210 ALA A C 1
ATOM 1685 O O . ALA A 1 210 ? 6.205 -12.786 -4.501 1.00 46.06 210 ALA A O 1
ATOM 1686 N N . PHE A 1 211 ? 6.333 -14.504 -3.060 1.00 46.53 211 PHE A N 1
ATOM 1687 C CA . PHE A 1 211 ? 7.786 -14.689 -3.147 1.00 46.53 211 PHE A CA 1
ATOM 1688 C C . PHE A 1 211 ? 8.275 -15.276 -4.484 1.00 46.53 211 PHE A C 1
ATOM 1690 O O . PHE A 1 211 ? 9.478 -15.301 -4.728 1.00 46.53 211 PHE A O 1
ATOM 1697 N N . SER A 1 212 ? 7.375 -15.758 -5.354 1.00 51.19 212 SER A N 1
ATOM 1698 C CA . SER A 1 212 ? 7.743 -16.469 -6.597 1.00 51.19 212 SER A CA 1
ATOM 1699 C C . SER A 1 212 ? 7.186 -15.860 -7.886 1.00 51.19 212 SER A C 1
ATOM 1701 O O . SER A 1 212 ? 7.384 -16.428 -8.959 1.00 51.19 212 SER A O 1
ATOM 1703 N N . PHE A 1 213 ? 6.478 -14.728 -7.803 1.00 53.03 213 PHE A N 1
ATOM 1704 C CA . PHE A 1 213 ? 5.739 -14.197 -8.952 1.00 53.03 213 PHE A CA 1
ATOM 1705 C C . PHE A 1 213 ? 6.644 -13.560 -10.012 1.00 53.03 213 PHE A C 1
ATOM 1707 O O . PHE A 1 213 ? 6.414 -13.734 -11.205 1.00 53.03 213 PHE A O 1
ATOM 1714 N N . TYR A 1 214 ? 7.702 -12.880 -9.576 1.00 56.81 214 TYR A N 1
ATOM 1715 C CA . TYR A 1 214 ? 8.718 -12.310 -10.453 1.00 56.81 214 TYR A CA 1
ATOM 1716 C C . TYR A 1 214 ? 9.986 -13.155 -10.318 1.00 56.81 214 TYR A C 1
ATOM 1718 O O . TYR A 1 214 ? 10.440 -13.448 -9.206 1.00 56.81 214 TYR A O 1
ATOM 1726 N N . LYS A 1 215 ? 10.526 -13.636 -11.445 1.00 55.06 215 LYS A N 1
ATOM 1727 C CA . LYS A 1 215 ? 11.775 -14.407 -11.440 1.00 55.06 215 LYS A CA 1
ATOM 1728 C C . LYS A 1 215 ? 12.874 -13.537 -10.837 1.00 55.06 215 LYS A C 1
ATOM 1730 O O . LYS A 1 215 ? 13.064 -12.405 -11.257 1.00 55.06 215 LYS A O 1
ATOM 1735 N N . ARG A 1 216 ? 13.648 -14.097 -9.904 1.00 51.69 216 ARG A N 1
ATOM 1736 C CA . ARG A 1 216 ? 14.920 -13.518 -9.453 1.00 51.69 216 ARG A CA 1
ATOM 1737 C C . ARG A 1 216 ? 15.901 -13.551 -10.638 1.00 51.69 216 ARG A C 1
ATOM 1739 O O . ARG A 1 216 ? 16.601 -14.540 -10.831 1.00 51.69 216 ARG A O 1
ATOM 1746 N N . GLY A 1 217 ? 15.846 -12.521 -11.475 1.00 55.31 217 GLY A N 1
ATOM 1747 C CA . GLY A 1 217 ? 16.544 -12.358 -12.750 1.00 55.31 217 GLY A CA 1
ATOM 1748 C C . GLY A 1 217 ? 16.290 -10.955 -13.319 1.00 55.31 217 GLY A C 1
ATOM 1749 O O . GLY A 1 217 ? 15.621 -10.147 -12.681 1.00 55.31 217 GLY A O 1
ATOM 1750 N N . GLU A 1 218 ? 16.848 -10.659 -14.490 1.00 62.97 218 GLU A N 1
ATOM 1751 C CA . GLU A 1 218 ? 16.674 -9.377 -15.185 1.00 62.97 218 GLU A CA 1
ATOM 1752 C C . GLU A 1 218 ? 15.208 -9.229 -15.635 1.00 62.97 218 GLU A C 1
ATOM 1754 O O . GLU A 1 218 ? 14.751 -9.995 -16.484 1.00 62.97 218 GLU A O 1
ATOM 1759 N N . LEU A 1 219 ? 14.452 -8.313 -15.012 1.00 69.06 219 LEU A N 1
ATOM 1760 C CA . LEU A 1 219 ? 13.096 -7.969 -15.456 1.00 69.06 219 LEU A CA 1
ATOM 1761 C C . LEU A 1 219 ? 13.188 -7.287 -16.824 1.00 69.06 219 LEU A C 1
ATOM 1763 O O . LEU A 1 219 ? 13.958 -6.338 -16.990 1.00 69.06 219 LEU A O 1
ATOM 1767 N N . ASP A 1 220 ? 12.371 -7.712 -17.784 1.00 79.44 220 ASP A N 1
ATOM 1768 C CA . ASP A 1 220 ? 12.261 -6.992 -19.051 1.00 79.44 220 ASP A CA 1
ATOM 1769 C C . ASP A 1 220 ? 11.271 -5.812 -18.954 1.00 79.44 220 ASP A C 1
ATOM 1771 O O . ASP A 1 220 ? 10.634 -5.563 -17.927 1.00 79.44 220 ASP A O 1
ATOM 1775 N N . SER A 1 221 ? 11.140 -5.021 -20.022 1.00 80.25 221 SER A N 1
ATOM 1776 C CA . SER A 1 221 ? 10.207 -3.879 -20.035 1.00 80.25 221 SER A CA 1
ATOM 1777 C C . SER A 1 221 ? 8.735 -4.269 -19.808 1.00 80.25 221 SER A C 1
ATOM 1779 O O . SER A 1 221 ? 7.963 -3.452 -19.314 1.00 80.25 221 SER A O 1
ATOM 1781 N N . VAL A 1 222 ? 8.325 -5.493 -20.153 1.00 82.50 222 VAL A N 1
ATOM 1782 C CA . VAL A 1 222 ? 6.954 -5.983 -19.951 1.00 82.50 222 VAL A CA 1
ATOM 1783 C C . VAL A 1 222 ? 6.754 -6.398 -18.495 1.00 82.50 222 VAL A C 1
ATOM 1785 O O . VAL A 1 222 ? 5.743 -6.026 -17.903 1.00 82.50 222 VAL A O 1
ATOM 1788 N N . ASP A 1 223 ? 7.731 -7.074 -17.889 1.00 85.69 223 ASP A N 1
ATOM 1789 C CA . ASP A 1 223 ? 7.688 -7.429 -16.466 1.00 85.69 223 ASP A CA 1
ATOM 1790 C C . ASP A 1 223 ? 7.599 -6.172 -15.584 1.00 85.69 223 ASP A C 1
ATOM 1792 O O . ASP A 1 223 ? 6.795 -6.101 -14.649 1.00 85.69 223 ASP A O 1
ATOM 1796 N N . HIS A 1 224 ? 8.385 -5.140 -15.909 1.00 87.31 224 HIS A N 1
ATOM 1797 C CA . HIS A 1 224 ? 8.324 -3.847 -15.226 1.00 87.31 224 HIS A CA 1
ATOM 1798 C C . HIS A 1 224 ? 6.977 -3.144 -15.424 1.00 87.31 224 HIS A C 1
ATOM 1800 O O . HIS A 1 224 ? 6.430 -2.580 -14.473 1.00 87.31 224 HIS A O 1
ATOM 1806 N N . HIS A 1 225 ? 6.424 -3.192 -16.641 1.00 88.31 225 HIS A N 1
ATOM 1807 C CA . HIS A 1 225 ? 5.099 -2.646 -16.937 1.00 88.31 225 HIS A CA 1
ATOM 1808 C C . HIS A 1 225 ? 4.019 -3.300 -16.070 1.00 88.31 225 HIS A C 1
ATOM 1810 O O . HIS A 1 225 ? 3.261 -2.599 -15.392 1.00 88.31 225 HIS A O 1
ATOM 1816 N N . ASP A 1 226 ? 3.987 -4.632 -16.031 1.00 88.75 226 ASP A N 1
ATOM 1817 C CA . ASP A 1 226 ? 3.003 -5.393 -15.262 1.00 88.75 226 ASP A CA 1
ATOM 1818 C C . ASP A 1 226 ? 3.144 -5.141 -13.752 1.00 88.75 226 ASP A C 1
ATOM 1820 O O . ASP A 1 226 ? 2.136 -4.949 -13.059 1.00 88.75 226 ASP A O 1
ATOM 1824 N N . LEU A 1 227 ? 4.377 -5.047 -13.242 1.00 91.12 227 LEU A N 1
ATOM 1825 C CA . LEU A 1 227 ? 4.650 -4.707 -11.844 1.00 91.12 227 LEU A CA 1
ATOM 1826 C C . LEU A 1 227 ? 4.123 -3.310 -11.491 1.00 91.12 227 LEU A C 1
ATOM 1828 O O . LEU A 1 227 ? 3.393 -3.159 -10.505 1.00 91.12 227 LEU A O 1
ATOM 1832 N N . LEU A 1 228 ? 4.428 -2.293 -12.304 1.00 93.12 228 LEU A N 1
ATOM 1833 C CA . LEU A 1 228 ? 3.948 -0.921 -12.095 1.00 93.12 228 LEU A CA 1
ATOM 1834 C C . LEU A 1 228 ? 2.423 -0.824 -12.219 1.00 93.12 228 LEU A C 1
ATOM 1836 O O . LEU A 1 228 ? 1.778 -0.092 -11.459 1.00 93.12 228 LEU A O 1
ATOM 1840 N N . TYR A 1 229 ? 1.822 -1.594 -13.128 1.00 92.50 229 TYR A N 1
ATOM 1841 C CA . TYR A 1 229 ? 0.370 -1.688 -13.262 1.00 92.50 229 TYR A CA 1
ATOM 1842 C C . TYR A 1 229 ? -0.261 -2.225 -11.976 1.00 92.50 229 TYR A C 1
ATOM 1844 O O . TYR A 1 229 ? -1.227 -1.651 -11.457 1.00 92.50 229 TYR A O 1
ATOM 1852 N N . CYS A 1 230 ? 0.297 -3.311 -11.440 1.00 93.88 230 CYS A N 1
ATOM 1853 C CA . CYS A 1 230 ? -0.170 -3.916 -10.203 1.00 93.88 230 CYS A CA 1
ATOM 1854 C C . CYS A 1 230 ? 0.019 -2.981 -9.004 1.00 93.88 230 CYS A C 1
ATOM 1856 O O . CYS A 1 230 ? -0.896 -2.867 -8.186 1.00 93.88 230 CYS A O 1
ATOM 1858 N N . LEU A 1 231 ? 1.133 -2.245 -8.942 1.00 96.00 231 LEU A N 1
ATOM 1859 C CA . LEU A 1 231 ? 1.409 -1.280 -7.876 1.00 96.00 231 LEU A CA 1
ATOM 1860 C C . LEU A 1 231 ? 0.370 -0.161 -7.872 1.00 96.00 231 LEU A C 1
ATOM 1862 O O . LEU A 1 231 ? -0.223 0.136 -6.835 1.00 96.00 231 LEU A O 1
ATOM 1866 N N . ARG A 1 232 ? 0.080 0.406 -9.050 1.00 96.19 232 ARG A N 1
ATOM 1867 C CA . ARG A 1 232 ? -0.969 1.419 -9.234 1.00 96.19 232 ARG A CA 1
ATOM 1868 C C . ARG A 1 232 ? -2.351 0.906 -8.826 1.00 96.19 232 ARG A C 1
ATOM 1870 O O . ARG A 1 232 ? -3.138 1.640 -8.223 1.00 96.19 232 ARG A O 1
ATOM 1877 N N . ARG A 1 233 ? -2.671 -0.343 -9.174 1.00 94.44 233 ARG A N 1
ATOM 1878 C CA . ARG A 1 233 ? -3.954 -0.978 -8.840 1.00 94.44 233 ARG A CA 1
ATOM 1879 C C . ARG A 1 233 ? -4.109 -1.154 -7.331 1.00 94.44 233 ARG A C 1
ATOM 1881 O O . ARG A 1 233 ? -5.140 -0.778 -6.774 1.00 94.44 233 ARG A O 1
ATOM 1888 N N . ASP A 1 234 ? -3.104 -1.723 -6.681 1.00 95.44 234 ASP A N 1
ATOM 1889 C CA . ASP A 1 234 ? -3.173 -2.076 -5.266 1.00 95.44 234 ASP A CA 1
ATOM 1890 C C . ASP A 1 234 ? -3.053 -0.840 -4.367 1.00 95.44 234 ASP A C 1
ATOM 1892 O O . ASP A 1 234 ? -3.774 -0.741 -3.374 1.00 95.44 234 ASP A O 1
ATOM 1896 N N . SER A 1 235 ? -2.260 0.164 -4.758 1.00 97.69 235 SER A N 1
ATOM 1897 C CA . SER A 1 235 ? -2.218 1.462 -4.070 1.00 97.69 235 SER A CA 1
ATOM 1898 C C . SER A 1 235 ? -3.574 2.177 -4.111 1.00 97.69 235 SER A C 1
ATOM 1900 O O . SER A 1 235 ? -4.008 2.754 -3.111 1.00 97.69 235 SER A O 1
ATOM 1902 N N . ASN A 1 236 ? -4.299 2.083 -5.235 1.00 96.38 236 ASN A N 1
ATOM 1903 C CA . ASN A 1 236 ? -5.659 2.609 -5.347 1.00 96.38 236 ASN A CA 1
ATOM 1904 C C . ASN A 1 236 ? -6.630 1.867 -4.421 1.00 96.38 236 ASN A C 1
ATOM 1906 O O . ASN A 1 236 ? -7.467 2.509 -3.785 1.00 96.38 236 ASN A O 1
ATOM 1910 N N . LYS A 1 237 ? -6.514 0.533 -4.331 1.00 95.69 237 LYS A N 1
ATOM 1911 C CA . LYS A 1 237 ? -7.314 -0.287 -3.407 1.00 95.69 237 LYS A CA 1
ATOM 1912 C C . LYS A 1 237 ? -7.073 0.137 -1.959 1.00 95.69 237 LYS A C 1
ATOM 1914 O O . LYS A 1 237 ? -8.035 0.482 -1.285 1.00 95.69 237 LYS A O 1
ATOM 1919 N N . VAL A 1 238 ? -5.814 0.227 -1.518 1.00 97.00 238 VAL A N 1
ATOM 1920 C CA . VAL A 1 238 ? -5.452 0.687 -0.162 1.00 97.00 238 VAL A CA 1
ATOM 1921 C C . VAL A 1 238 ? -6.049 2.066 0.141 1.00 97.00 238 VAL A C 1
ATOM 1923 O O . VAL A 1 238 ? -6.751 2.221 1.141 1.00 97.00 238 VAL A O 1
ATOM 1926 N N . LYS A 1 239 ? -5.848 3.049 -0.749 1.00 96.56 239 LYS A N 1
ATOM 1927 C CA . LYS A 1 239 ? -6.413 4.405 -0.618 1.00 96.56 239 LYS A CA 1
ATOM 1928 C C . LYS A 1 239 ? -7.938 4.379 -0.454 1.00 96.56 239 LYS A C 1
ATOM 1930 O O . LYS A 1 239 ? -8.484 5.063 0.409 1.00 96.56 239 LYS A O 1
ATOM 1935 N N . ASN A 1 240 ? -8.639 3.609 -1.286 1.00 94.94 240 ASN A N 1
ATOM 1936 C CA . ASN A 1 240 ? -10.101 3.561 -1.268 1.00 94.94 240 ASN A CA 1
ATOM 1937 C C . ASN A 1 240 ? -10.643 2.796 -0.056 1.00 94.94 240 ASN A C 1
ATOM 1939 O O . ASN A 1 240 ? -11.610 3.247 0.553 1.00 94.94 240 ASN A O 1
ATOM 1943 N N . TYR A 1 241 ? -10.014 1.688 0.335 1.00 95.81 241 TYR A N 1
ATOM 1944 C CA . TYR A 1 241 ? -10.420 0.922 1.513 1.00 95.81 241 TYR A CA 1
ATOM 1945 C C . TYR A 1 241 ? -10.236 1.715 2.798 1.00 95.81 241 TYR A C 1
ATOM 1947 O O . TYR A 1 241 ? -11.127 1.697 3.635 1.00 95.81 241 TYR A O 1
ATOM 1955 N N . LEU A 1 242 ? -9.154 2.487 2.925 1.00 96.19 242 LEU A N 1
ATOM 1956 C CA . LEU A 1 242 ? -8.962 3.394 4.058 1.00 96.19 242 LEU A CA 1
ATOM 1957 C C . LEU A 1 242 ? -10.074 4.446 4.161 1.00 96.19 242 LEU A C 1
ATOM 1959 O O . LEU A 1 242 ? -10.577 4.705 5.253 1.00 96.19 242 LEU A O 1
ATOM 1963 N N . ARG A 1 243 ? -10.509 5.014 3.028 1.00 94.56 243 ARG A N 1
ATOM 1964 C CA . ARG A 1 243 ? -11.652 5.944 2.995 1.00 94.56 243 ARG A CA 1
ATOM 1965 C C . ARG A 1 243 ? -12.950 5.256 3.410 1.00 94.56 243 ARG A C 1
ATOM 1967 O O . ARG A 1 243 ? -13.668 5.777 4.255 1.00 94.56 243 ARG A O 1
ATOM 1974 N N . ILE A 1 244 ? -13.230 4.070 2.870 1.00 92.69 244 ILE A N 1
ATOM 1975 C CA . ILE A 1 244 ? -14.417 3.282 3.237 1.00 92.69 244 ILE A CA 1
ATOM 1976 C C . ILE A 1 244 ? -14.395 2.932 4.731 1.00 92.69 244 ILE A C 1
ATOM 1978 O O . ILE A 1 244 ? -15.407 3.081 5.415 1.00 92.69 244 ILE A O 1
ATOM 1982 N N . LEU A 1 245 ? -13.240 2.528 5.258 1.00 93.38 245 LEU A N 1
ATOM 1983 C CA . LEU A 1 245 ? -13.054 2.199 6.666 1.00 93.38 245 LEU A CA 1
ATOM 1984 C C . LEU A 1 245 ? -13.293 3.417 7.573 1.00 93.38 245 LEU A C 1
ATOM 1986 O O . LEU A 1 245 ? -13.972 3.291 8.592 1.00 93.38 245 LEU A O 1
ATOM 1990 N N . LYS A 1 246 ? -12.823 4.610 7.177 1.00 93.38 246 LYS A N 1
ATOM 1991 C CA . LYS A 1 246 ? -13.136 5.861 7.887 1.00 93.38 246 LYS A CA 1
ATOM 1992 C C . LYS A 1 246 ? -14.643 6.121 7.901 1.00 93.38 246 LYS A C 1
ATOM 1994 O O . LYS A 1 246 ? -15.209 6.343 8.965 1.00 93.38 246 LYS A O 1
ATOM 1999 N N . CYS A 1 247 ? -15.300 6.038 6.746 1.00 90.94 247 CYS A N 1
ATOM 2000 C CA . CYS A 1 247 ? -16.720 6.375 6.599 1.00 90.94 247 CYS A CA 1
ATOM 2001 C C . CYS A 1 247 ? -17.668 5.392 7.292 1.00 90.94 247 CYS A C 1
ATOM 2003 O O . CYS A 1 247 ? -18.730 5.779 7.771 1.00 90.94 247 CYS A O 1
ATOM 2005 N N . THR A 1 248 ? -17.281 4.120 7.377 1.00 89.81 248 THR A N 1
ATOM 2006 C CA . THR A 1 248 ? -18.013 3.107 8.154 1.00 89.81 248 THR A CA 1
ATOM 2007 C C . THR A 1 248 ? -17.749 3.222 9.658 1.00 89.81 248 THR A C 1
ATOM 2009 O O . THR A 1 248 ? -18.558 2.766 10.464 1.00 89.81 248 THR A O 1
ATOM 2012 N N . THR A 1 249 ? -16.637 3.845 10.058 1.00 89.25 249 THR A N 1
ATOM 2013 C CA . THR A 1 249 ? -16.301 4.105 11.466 1.00 89.25 249 THR A CA 1
ATOM 2014 C C . THR A 1 249 ? -16.942 5.391 11.988 1.00 89.25 249 THR A C 1
ATOM 2016 O O . THR A 1 249 ? -17.443 5.397 13.109 1.00 89.25 249 THR A O 1
ATOM 2019 N N . PHE A 1 250 ? -16.994 6.443 11.168 1.00 88.81 250 PHE A N 1
ATOM 2020 C CA . PHE A 1 250 ? -17.570 7.748 11.504 1.00 88.81 250 PHE A CA 1
ATOM 2021 C C . PHE A 1 250 ? -18.662 8.163 10.500 1.00 88.81 250 PHE A C 1
ATOM 2023 O O . PHE A 1 250 ? -18.416 9.015 9.640 1.00 88.81 250 PHE A O 1
ATOM 2030 N N . PRO A 1 251 ? -19.876 7.589 10.584 1.00 76.12 251 PRO A N 1
ATOM 2031 C CA . PRO A 1 251 ? -20.980 7.982 9.714 1.00 76.12 251 PRO A CA 1
ATOM 2032 C C . PRO A 1 251 ? -21.348 9.457 9.950 1.00 76.12 251 PRO A C 1
ATOM 2034 O O . PRO A 1 251 ? -21.729 9.824 11.059 1.00 76.12 251 PRO A O 1
ATOM 2037 N N . GLY A 1 252 ? -21.238 10.305 8.921 1.00 65.94 252 GLY A N 1
ATOM 2038 C CA . GLY A 1 252 ? -21.650 11.718 8.974 1.00 65.94 252 GLY A CA 1
ATOM 2039 C C . GLY A 1 252 ? -20.525 12.761 9.008 1.00 65.94 252 GLY A C 1
ATOM 2040 O O . GLY A 1 252 ? -20.824 13.951 8.955 1.00 65.94 252 GLY A O 1
ATOM 2041 N N . LEU A 1 253 ? -19.253 12.351 9.058 1.00 66.62 253 LEU A N 1
ATOM 2042 C CA . LEU A 1 253 ? -18.142 13.217 8.634 1.00 66.62 253 LEU A CA 1
ATOM 2043 C C . LEU A 1 253 ? -18.056 13.211 7.101 1.00 66.62 253 LEU A C 1
ATOM 2045 O O . LEU A 1 253 ? -18.475 12.232 6.486 1.00 66.62 253 LEU A O 1
ATOM 2049 N N . ASP A 1 254 ? -17.530 14.285 6.500 1.00 59.38 254 ASP A N 1
ATOM 2050 C CA . ASP A 1 254 ? -17.437 14.417 5.039 1.00 59.38 254 ASP A CA 1
ATOM 2051 C C . ASP A 1 254 ? -16.698 13.204 4.436 1.00 59.38 254 ASP A C 1
ATOM 2053 O O . ASP A 1 254 ? -15.522 12.941 4.726 1.00 59.38 254 ASP A O 1
ATOM 2057 N N . CYS A 1 255 ? -17.467 12.450 3.654 1.00 67.19 255 CYS A N 1
ATOM 2058 C CA . CYS A 1 255 ? -17.238 11.139 3.063 1.00 67.19 255 CYS A CA 1
ATOM 2059 C C . CYS A 1 255 ? -17.929 11.144 1.690 1.00 67.19 255 CYS A C 1
ATOM 2061 O O . CYS A 1 255 ? -17.344 10.566 0.752 1.00 67.19 255 CYS A O 1
#

InterPro domains:
  IPR001400 Somatotropin/prolactin [PF00103] (50-250)
  IPR001400 Somatotropin/prolactin [PR00836] (106-119)
  IPR001400 Somatotropin/prolactin [PR00836] (128-146)
  IPR001400 Somatotropin/prolactin [PR00836] (218-234)
  IPR001400 Somatotropin/prolactin [PR00836] (234-248)
  IPR001400 Somatotropin/prolactin [PTHR11417] (33-255)
  IPR009079 Four-helical cytokine-like, core [G3DSA:1.20.1250.10] (47-255)
  IPR009079 Four-helical cytokine-like, core [SSF47266] (51-255)
  IPR018116 Somatotropin hormone, conserved site [PS00266] (106-139)
  IPR018116 Somatotropin hormone, conserved site [PS00338] (230-247)

Radius of gyration: 27.4 Å; Cα contacts (8 Å, |Δi|>4): 175; chains: 1; bounding box: 88×65×68 Å